Protein AF-A0A2S6BQY9-F1 (afdb_monomer_lite)

pLDDT: mean 78.41, std 16.56, range [36.84, 97.62]

Secondary structure (DSSP, 8-state):
---GGGG-----TTS-HHHH--PBPHHHHHHHHHHHHTS-GGGS-HHHHHHHHHHHHHHHTTHHHHSSSS--PPPHHHHHHHHHHHHHHHSTTTTTT-EEEEE-----EETTEESSS---EEEE---TT--SGGGS-EEEEETTGGG---TT--HHHHHHHHHHHHHHHHHHHHHB--STT--S----HHHH-SSS-SHHHHHHHHHHHHHTT-GGG---SPPP-TTHHHHHHHHHHHH-----HHHHTTS-HHHHHHHHHHHHHHHHHHHTTTT--

Foldseek 3Di:
DDDLVLLPQPPDPPDDPVSLLQADALVVLLVRLLVLLPPDPVPDDPLLLVLLVVLLVLLVVCVVVVVDPDQPDPDQVSLLSNLQSLCVNRPVSSCNLEGEDEDAPQPDDDPNHGDDDDDQKDWDQADSPDPDSVRTIYIYGHNCLSPDPDPVDPSSLVVVLSSNLVSLVSSCVHRHPDDPPRPPPPPDCQQLFPVRLHLSSQQRLQSVQVSCVDPSSPRPDHRRPSCNLVSQVVSCVVPVDQDDLVSLVSHDPVCSVVSVVSSVVSVVVVVVVVVPD

Radius of gyration: 19.3 Å; chains: 1; bounding box: 53×53×42 Å

Structure (mmCIF, N/CA/C/O backbone):
data_AF-A0A2S6BQY9-F1
#
_entry.id   AF-A0A2S6BQY9-F1
#
loop_
_atom_site.group_PDB
_atom_site.id
_atom_site.type_symbol
_atom_site.label_atom_id
_atom_site.label_alt_id
_atom_site.label_comp_id
_atom_site.label_asym_id
_atom_site.label_entity_id
_atom_site.label_seq_id
_atom_site.pdbx_PDB_ins_code
_atom_site.Cartn_x
_atom_site.Cartn_y
_atom_site.Cartn_z
_atom_site.occupancy
_atom_site.B_iso_or_equiv
_atom_site.auth_seq_id
_atom_site.auth_comp_id
_atom_site.auth_asym_id
_atom_site.auth_atom_id
_atom_site.pdbx_PDB_model_num
ATOM 1 N N . MET A 1 1 ? -22.374 -1.794 8.976 1.00 59.69 1 MET A N 1
ATOM 2 C CA . MET A 1 1 ? -20.980 -2.235 8.790 1.00 59.69 1 MET A CA 1
ATOM 3 C C . MET A 1 1 ? -20.697 -2.094 7.310 1.00 59.69 1 MET A C 1
ATOM 5 O O . MET A 1 1 ? -21.543 -2.530 6.536 1.00 59.69 1 MET A O 1
ATOM 9 N N . LEU A 1 2 ? -19.634 -1.377 6.944 1.00 68.75 2 LEU A N 1
ATOM 10 C CA . LEU A 1 2 ? -19.245 -1.189 5.547 1.00 68.75 2 LEU A CA 1
ATOM 11 C C . LEU A 1 2 ? -18.781 -2.535 4.966 1.00 68.75 2 LEU A C 1
ATOM 13 O O . LEU A 1 2 ? -18.207 -3.344 5.689 1.00 68.75 2 LEU A O 1
ATOM 17 N N . ASP A 1 3 ? -19.067 -2.774 3.692 1.00 79.56 3 ASP A N 1
ATOM 18 C CA . ASP A 1 3 ? -18.689 -3.966 2.925 1.00 79.56 3 ASP A CA 1
ATOM 19 C C . ASP A 1 3 ? -18.087 -3.487 1.598 1.00 79.56 3 ASP A C 1
ATOM 21 O O . ASP A 1 3 ? -18.496 -2.452 1.068 1.00 79.56 3 ASP A O 1
ATOM 25 N N . PHE A 1 4 ? -17.137 -4.233 1.044 1.00 78.75 4 PHE A N 1
ATOM 26 C CA . PHE A 1 4 ? -16.564 -3.962 -0.267 1.00 78.75 4 PHE A CA 1
ATOM 27 C C . PHE A 1 4 ? -17.606 -3.912 -1.388 1.00 78.75 4 PHE A C 1
ATOM 29 O O . PHE A 1 4 ? -17.439 -3.118 -2.312 1.00 78.75 4 PHE A O 1
ATOM 36 N N . ASN A 1 5 ? -18.720 -4.650 -1.297 1.00 74.50 5 ASN A N 1
ATOM 37 C CA . ASN A 1 5 ? -19.815 -4.524 -2.272 1.00 74.50 5 ASN A CA 1
ATOM 38 C C . ASN A 1 5 ? -20.439 -3.118 -2.290 1.00 74.50 5 ASN A C 1
ATOM 40 O O . ASN A 1 5 ? -21.010 -2.707 -3.296 1.00 74.50 5 ASN A O 1
ATOM 44 N N . CYS A 1 6 ? -20.319 -2.349 -1.201 1.00 69.31 6 CYS A N 1
ATOM 45 C CA . CYS A 1 6 ? -20.743 -0.949 -1.179 1.00 69.31 6 CYS A CA 1
ATOM 46 C C . CYS A 1 6 ? -19.817 -0.041 -2.004 1.00 69.31 6 CYS A C 1
ATOM 48 O O . CYS A 1 6 ? -20.257 1.026 -2.414 1.00 69.31 6 CYS A O 1
ATOM 50 N N . LEU A 1 7 ? -18.572 -0.464 -2.256 1.00 69.88 7 LEU A N 1
ATOM 51 C CA . LEU A 1 7 ? -17.555 0.286 -3.001 1.00 69.88 7 LEU A CA 1
ATOM 52 C C . LEU A 1 7 ? -17.587 0.002 -4.511 1.00 69.88 7 LEU A C 1
ATOM 54 O O . LEU A 1 7 ? -16.680 0.413 -5.236 1.00 69.88 7 LEU A O 1
ATOM 58 N N . GLU A 1 8 ? -18.583 -0.733 -5.018 1.00 63.16 8 GLU A N 1
ATOM 59 C CA . GLU A 1 8 ? -18.757 -0.873 -6.463 1.00 63.16 8 GLU A CA 1
ATOM 60 C C . GLU A 1 8 ? -18.978 0.505 -7.093 1.00 63.16 8 GLU A C 1
ATOM 62 O O . GLU A 1 8 ? -19.983 1.170 -6.835 1.00 63.16 8 GLU A O 1
ATOM 67 N N . ARG A 1 9 ? -18.049 0.928 -7.963 1.00 55.16 9 ARG A N 1
ATOM 68 C CA . ARG A 1 9 ? -18.296 2.047 -8.874 1.00 55.16 9 ARG A CA 1
ATOM 69 C C . ARG A 1 9 ? -19.535 1.690 -9.687 1.00 55.16 9 ARG A C 1
ATOM 71 O O . ARG A 1 9 ? -19.480 0.814 -10.550 1.00 55.16 9 ARG A O 1
ATOM 78 N N . HIS A 1 10 ? -20.649 2.366 -9.422 1.00 46.31 10 HIS A N 1
ATOM 79 C CA . HIS A 1 10 ? -21.814 2.288 -10.286 1.00 46.31 10 HIS A CA 1
ATOM 80 C C . HIS A 1 10 ? -21.397 2.843 -11.656 1.00 46.31 10 HIS A C 1
ATOM 82 O O . HIS A 1 10 ? -21.353 4.050 -11.867 1.00 46.31 10 HIS A O 1
ATOM 88 N N . THR A 1 11 ? -21.095 1.953 -12.603 1.00 42.31 11 THR A N 1
ATOM 89 C CA . THR A 1 11 ? -20.836 2.266 -14.022 1.00 42.31 11 THR A CA 1
ATOM 90 C C . THR A 1 11 ? -22.071 2.819 -14.738 1.00 42.31 11 THR A C 1
ATOM 92 O O . THR A 1 11 ? -22.056 3.055 -15.946 1.00 42.31 11 THR A O 1
ATOM 95 N N . ASP A 1 12 ? -23.156 3.028 -13.997 1.00 40.31 12 ASP A N 1
ATOM 96 C CA . ASP A 1 12 ? -24.432 3.442 -14.520 1.00 40.31 12 ASP A CA 1
ATOM 97 C C . ASP A 1 12 ? -24.439 4.959 -14.730 1.00 40.31 12 ASP A C 1
ATOM 99 O O . ASP A 1 12 ? -24.568 5.758 -13.799 1.00 40.31 12 ASP A O 1
ATOM 103 N N . ALA A 1 13 ? -24.329 5.371 -15.993 1.00 40.56 13 ALA A N 1
ATOM 104 C CA . ALA A 1 13 ? -24.446 6.765 -16.414 1.00 40.56 13 ALA A CA 1
ATOM 105 C C . ALA A 1 13 ? -25.822 7.393 -16.076 1.00 40.56 13 ALA A C 1
ATOM 107 O O . ALA A 1 13 ? -25.998 8.601 -16.256 1.00 40.56 13 ALA A O 1
ATOM 108 N N . SER A 1 14 ? -26.776 6.608 -15.557 1.00 39.38 14 SER A N 1
ATOM 109 C CA . SER A 1 14 ? -28.053 7.043 -14.971 1.00 39.38 14 SER A CA 1
ATOM 110 C C . SER A 1 14 ? -28.048 7.256 -13.455 1.00 39.38 14 SER A C 1
ATOM 112 O O . SER A 1 14 ? -29.015 7.826 -12.944 1.00 39.38 14 SER A O 1
ATOM 114 N N . ALA A 1 15 ? -27.001 6.854 -12.725 1.00 41.97 15 ALA A N 1
ATOM 115 C CA . ALA A 1 15 ? -26.903 7.131 -11.293 1.00 41.97 15 ALA A CA 1
ATOM 116 C C . ALA A 1 15 ? -26.903 8.650 -11.069 1.00 41.97 15 ALA A C 1
ATOM 118 O O . ALA A 1 15 ? -26.182 9.375 -11.768 1.00 41.97 15 ALA A O 1
ATOM 119 N N . LYS A 1 16 ? -27.732 9.136 -10.133 1.00 43.88 16 LYS A N 1
ATOM 120 C CA . LYS A 1 16 ? -27.770 10.559 -9.760 1.00 43.88 16 LYS A CA 1
ATOM 121 C C . LYS A 1 16 ? -26.370 10.990 -9.313 1.00 43.88 16 LYS A C 1
ATOM 123 O O . LYS A 1 16 ? -25.641 10.180 -8.753 1.00 43.88 16 LYS A O 1
ATOM 128 N N . ILE A 1 17 ? -26.006 12.253 -9.537 1.00 44.78 17 ILE A N 1
ATOM 129 C CA . ILE A 1 17 ? -24.715 12.825 -9.101 1.00 44.78 17 ILE A CA 1
ATOM 130 C C . ILE A 1 17 ? -24.416 12.477 -7.629 1.00 44.78 17 ILE A C 1
ATOM 132 O O . ILE A 1 17 ? -23.297 12.096 -7.308 1.00 44.78 17 ILE A O 1
ATOM 136 N N . ASP A 1 18 ? -25.436 12.476 -6.770 1.00 42.09 18 ASP A N 1
ATOM 137 C CA . ASP A 1 18 ? -25.305 12.141 -5.345 1.00 42.09 18 ASP A CA 1
ATOM 138 C C . ASP A 1 18 ? -24.982 10.655 -5.068 1.00 42.09 18 ASP A C 1
ATOM 140 O O . ASP A 1 18 ? -24.382 10.344 -4.045 1.00 42.09 18 ASP A O 1
ATOM 144 N N . ASP A 1 19 ? -25.325 9.730 -5.974 1.00 42.25 19 ASP A N 1
ATOM 145 C CA . ASP A 1 19 ? -24.950 8.308 -5.880 1.00 42.25 19 ASP A CA 1
ATOM 146 C C . ASP A 1 19 ? -23.535 8.030 -6.416 1.00 42.25 19 ASP A C 1
ATOM 148 O O . ASP A 1 19 ? -22.947 7.005 -6.074 1.00 42.25 19 ASP A O 1
ATOM 152 N N . ARG A 1 20 ? -22.980 8.933 -7.238 1.00 48.41 20 ARG A N 1
ATOM 153 C CA . ARG A 1 20 ? -21.596 8.848 -7.745 1.00 48.41 20 ARG A CA 1
ATOM 154 C C . ARG A 1 20 ? -20.573 9.344 -6.727 1.00 48.41 20 ARG A C 1
ATOM 156 O O . ARG A 1 20 ? -19.461 8.845 -6.716 1.00 48.41 20 ARG A O 1
ATOM 163 N N . ARG A 1 21 ? -21.007 10.246 -5.842 1.00 50.75 21 ARG A N 1
ATOM 164 C CA . ARG A 1 21 ? -20.236 10.898 -4.773 1.00 50.75 21 ARG A CA 1
ATOM 165 C C . ARG A 1 21 ? -20.137 10.087 -3.479 1.00 50.75 21 ARG A C 1
ATOM 167 O O . ARG A 1 21 ? -20.003 10.677 -2.406 1.00 50.75 21 ARG A O 1
ATOM 174 N N . ARG A 1 22 ? -20.291 8.757 -3.503 1.00 54.34 22 ARG A N 1
ATOM 175 C CA . ARG A 1 22 ? -20.201 7.961 -2.263 1.00 54.34 22 ARG A CA 1
ATOM 176 C C . ARG A 1 22 ? -18.747 7.859 -1.815 1.00 54.34 22 ARG A C 1
ATOM 178 O O . ARG A 1 22 ? -18.095 6.839 -1.991 1.00 54.34 22 ARG A O 1
ATOM 185 N N . ALA A 1 23 ? -18.272 8.938 -1.216 1.00 63.25 23 ALA A N 1
ATOM 186 C CA . ALA A 1 23 ? -17.008 9.001 -0.530 1.00 63.25 23 ALA A CA 1
ATOM 187 C C . ALA A 1 23 ? -17.232 8.603 0.933 1.00 63.25 23 ALA A C 1
ATOM 189 O O . ALA A 1 23 ? -18.085 9.160 1.632 1.00 63.25 23 ALA A O 1
ATOM 190 N N . TYR A 1 24 ? -16.485 7.605 1.389 1.00 73.38 24 TYR A N 1
ATOM 191 C CA . TYR A 1 24 ? -16.623 7.023 2.720 1.00 73.38 24 TYR A CA 1
ATOM 192 C C . TYR A 1 24 ? -15.661 7.682 3.706 1.00 73.38 24 TYR A C 1
ATOM 194 O O . TYR A 1 24 ? -14.681 8.328 3.327 1.00 73.38 24 TYR A O 1
ATOM 202 N N . SER A 1 25 ? -15.905 7.508 5.004 1.00 77.31 25 SER A N 1
ATOM 203 C CA . SER A 1 25 ? -14.912 7.904 5.997 1.00 77.31 25 SER A CA 1
ATOM 204 C C . SER A 1 25 ? -13.614 7.119 5.778 1.00 77.31 25 SER A C 1
ATOM 206 O O . SER A 1 25 ? -13.635 5.890 5.737 1.00 77.31 25 SER A O 1
ATOM 208 N N . ALA A 1 26 ? -12.475 7.818 5.717 1.00 80.62 26 ALA A N 1
ATOM 209 C CA . ALA A 1 26 ? -11.160 7.185 5.583 1.00 80.62 26 ALA A CA 1
ATOM 210 C C . ALA A 1 26 ? -10.912 6.122 6.671 1.00 80.62 26 ALA A C 1
ATOM 212 O O . ALA A 1 26 ? -10.359 5.057 6.398 1.00 80.62 26 ALA A O 1
ATOM 213 N N . MET A 1 27 ? -11.387 6.371 7.896 1.00 85.94 27 MET A N 1
ATOM 214 C CA . MET A 1 27 ? -11.300 5.409 8.995 1.00 85.94 27 MET A CA 1
ATOM 215 C C . MET A 1 27 ? -12.217 4.191 8.799 1.00 85.94 27 MET A C 1
ATOM 217 O O . MET A 1 27 ? -11.786 3.077 9.060 1.00 85.94 27 MET A O 1
ATOM 221 N N . GLU A 1 28 ? -13.442 4.354 8.286 1.00 85.56 28 GLU A N 1
ATOM 222 C CA . GLU A 1 28 ? -14.333 3.209 8.007 1.00 85.56 28 GLU A CA 1
ATOM 223 C C . GLU A 1 28 ? -13.774 2.319 6.885 1.00 85.56 28 GLU A C 1
ATOM 225 O O . GLU A 1 28 ? -13.836 1.094 6.970 1.00 85.56 28 GLU A O 1
ATOM 230 N N . LEU A 1 29 ? -13.168 2.923 5.857 1.00 86.94 29 LEU A N 1
ATOM 231 C CA . LEU A 1 29 ? -12.449 2.195 4.804 1.00 86.94 29 LEU A CA 1
ATOM 232 C C . LEU A 1 29 ? -11.209 1.480 5.332 1.00 86.94 29 LEU A C 1
ATOM 234 O O . LEU A 1 29 ? -10.885 0.387 4.866 1.00 86.94 29 LEU A O 1
ATOM 238 N N . THR A 1 30 ? -10.518 2.107 6.283 1.00 91.06 30 THR A N 1
ATOM 239 C CA . THR A 1 30 ? -9.362 1.529 6.971 1.00 91.06 30 THR A CA 1
ATOM 240 C C . THR A 1 30 ? -9.782 0.321 7.798 1.00 91.06 30 THR A C 1
ATOM 242 O O . THR A 1 30 ? -9.151 -0.726 7.703 1.00 91.06 30 THR A O 1
ATOM 245 N N . GLU A 1 31 ? -10.866 0.421 8.567 1.00 91.94 31 GLU A N 1
ATOM 246 C CA . GLU A 1 31 ? -11.416 -0.700 9.337 1.00 91.94 31 GLU A CA 1
ATOM 247 C C . GLU A 1 31 ? -11.823 -1.855 8.413 1.00 91.94 31 GLU A C 1
ATOM 249 O O . GLU A 1 31 ? -11.352 -2.973 8.606 1.00 91.94 31 GLU A O 1
ATOM 254 N N . LEU A 1 32 ? -12.574 -1.577 7.339 1.00 92.69 32 LEU A N 1
ATOM 255 C CA . LEU A 1 32 ? -12.938 -2.586 6.337 1.00 92.69 32 LEU A CA 1
ATOM 256 C C . LEU A 1 32 ? -11.704 -3.284 5.735 1.00 92.69 32 LEU A C 1
ATOM 258 O O . LEU A 1 32 ? -11.644 -4.513 5.677 1.00 92.69 32 LEU A O 1
ATOM 262 N N . CYS A 1 33 ? -10.711 -2.508 5.293 1.00 94.56 33 CYS A N 1
ATOM 263 C CA . CYS A 1 33 ? -9.499 -3.046 4.677 1.00 94.56 33 CYS A CA 1
ATOM 264 C C . CYS A 1 33 ? -8.679 -3.868 5.679 1.00 94.56 33 CYS A C 1
ATOM 266 O O . CYS A 1 33 ? -8.281 -4.992 5.382 1.00 94.56 33 CYS A O 1
ATOM 268 N N . THR A 1 34 ? -8.466 -3.358 6.891 1.00 95.31 34 THR A N 1
ATOM 269 C CA . THR A 1 34 ? -7.674 -4.063 7.907 1.00 95.31 34 THR A CA 1
ATOM 270 C C . THR A 1 34 ? -8.354 -5.344 8.387 1.00 95.31 34 THR A C 1
ATOM 272 O O . THR A 1 34 ? -7.670 -6.356 8.540 1.00 95.31 34 THR A O 1
ATOM 275 N N . ASP A 1 35 ? -9.679 -5.365 8.542 1.00 94.81 35 ASP A N 1
ATOM 276 C CA . ASP A 1 35 ? -10.421 -6.589 8.865 1.00 94.81 35 ASP A CA 1
ATOM 277 C C . ASP A 1 35 ? -10.329 -7.633 7.745 1.00 94.81 35 ASP A C 1
ATOM 279 O O . ASP A 1 35 ? -10.150 -8.823 8.018 1.00 94.81 35 ASP A O 1
ATOM 283 N N . PHE A 1 36 ? -10.363 -7.203 6.482 1.00 95.25 36 PHE A N 1
ATOM 284 C CA . PHE A 1 36 ? -10.151 -8.090 5.340 1.00 95.25 36 PHE A CA 1
ATOM 285 C C . PHE A 1 36 ? -8.729 -8.654 5.287 1.00 95.25 36 PHE A C 1
ATOM 287 O O . PHE A 1 36 ? -8.553 -9.850 5.036 1.00 95.25 36 PHE A O 1
ATOM 294 N N . ILE A 1 37 ? -7.707 -7.835 5.552 1.00 94.81 37 ILE A N 1
ATOM 295 C CA . ILE A 1 37 ? -6.303 -8.274 5.611 1.00 94.81 37 ILE A CA 1
ATOM 296 C C . ILE A 1 37 ? -6.114 -9.313 6.718 1.00 94.81 37 ILE A C 1
ATOM 298 O O . ILE A 1 37 ? -5.562 -10.377 6.460 1.00 94.81 37 ILE A O 1
ATOM 302 N N . LYS A 1 38 ? -6.646 -9.042 7.915 1.00 93.12 38 LYS A N 1
ATOM 303 C CA . LYS A 1 38 ? -6.511 -9.894 9.108 1.00 93.12 38 LYS A CA 1
ATOM 304 C C . LYS A 1 38 ? -7.338 -11.180 9.065 1.00 93.12 38 LYS A C 1
ATOM 306 O O . LYS A 1 38 ? -7.248 -11.988 9.992 1.00 93.12 38 LYS A O 1
ATOM 311 N N . ALA A 1 39 ? -8.182 -11.370 8.050 1.00 93.56 39 ALA A N 1
ATOM 312 C CA . ALA A 1 39 ? -8.932 -12.607 7.891 1.00 93.56 39 ALA A CA 1
ATOM 313 C C . ALA A 1 39 ? -7.951 -13.797 7.824 1.00 93.56 39 ALA A C 1
ATOM 315 O O . ALA A 1 39 ? -7.037 -13.768 7.000 1.00 93.56 39 ALA A O 1
ATOM 316 N N . PRO A 1 40 ? -8.124 -14.856 8.639 1.00 92.56 40 PRO A N 1
ATOM 317 C CA . PRO A 1 40 ? -7.212 -15.997 8.631 1.00 92.56 40 PRO A CA 1
ATOM 318 C C . PRO A 1 40 ? -7.104 -16.650 7.248 1.00 92.56 40 PRO A C 1
ATOM 320 O O . PRO A 1 40 ? -8.115 -16.824 6.563 1.00 92.56 40 PRO A O 1
ATOM 323 N N . TYR A 1 41 ? -5.896 -17.061 6.850 1.00 92.44 41 TYR A N 1
ATOM 324 C CA . TYR A 1 41 ? -5.627 -17.615 5.515 1.00 92.44 41 TYR A CA 1
ATOM 325 C C . TYR A 1 41 ? -6.524 -18.814 5.144 1.00 92.44 41 TYR A C 1
ATOM 327 O O . TYR A 1 41 ? -6.942 -18.970 3.993 1.00 92.44 41 TYR A O 1
ATOM 335 N N . ASP A 1 42 ? -6.906 -19.658 6.108 1.00 91.94 42 ASP A N 1
ATOM 336 C CA . ASP A 1 42 ? -7.817 -20.785 5.870 1.00 91.94 42 ASP A CA 1
ATOM 337 C C . ASP A 1 42 ? -9.224 -20.330 5.442 1.00 91.94 42 ASP A C 1
ATOM 339 O O . ASP A 1 42 ? -9.896 -21.055 4.705 1.00 91.94 42 ASP A O 1
ATOM 343 N N . LYS A 1 43 ? -9.634 -19.116 5.832 1.00 93.50 43 LYS A N 1
ATOM 344 C CA . LYS A 1 43 ? -10.907 -18.482 5.460 1.00 93.50 43 LYS A CA 1
ATOM 345 C C . LYS A 1 43 ? -10.872 -17.742 4.131 1.00 93.50 43 LYS A C 1
ATOM 347 O O . LYS A 1 43 ? -11.932 -17.342 3.660 1.00 93.50 43 LYS A O 1
ATOM 352 N N . TRP A 1 44 ? -9.705 -17.569 3.514 1.00 94.94 44 TRP A N 1
ATOM 353 C CA . TRP A 1 44 ? -9.628 -16.925 2.206 1.00 94.94 44 TRP A CA 1
ATOM 354 C C . TRP A 1 44 ? -10.290 -17.793 1.137 1.00 94.94 44 TRP A C 1
ATOM 356 O O . TRP A 1 44 ? -10.127 -19.022 1.126 1.00 94.94 44 TRP A O 1
ATOM 366 N N . ASP A 1 45 ? -10.996 -17.150 0.210 1.00 95.50 45 ASP A N 1
ATOM 367 C CA . ASP A 1 45 ? -11.514 -17.816 -0.977 1.00 95.50 45 ASP A CA 1
ATOM 368 C C . ASP A 1 45 ? -10.381 -18.255 -1.926 1.00 95.50 45 ASP A C 1
ATOM 370 O O . ASP A 1 45 ? -9.210 -17.882 -1.787 1.00 95.50 45 ASP A O 1
ATOM 374 N N . ALA A 1 46 ? -10.733 -19.102 -2.895 1.00 96.44 46 ALA A N 1
ATOM 375 C CA . ALA A 1 46 ? -9.775 -19.650 -3.851 1.00 96.44 46 ALA A CA 1
ATOM 376 C C . ALA A 1 46 ? -9.148 -18.572 -4.751 1.00 96.44 46 ALA A C 1
ATOM 378 O O . ALA A 1 46 ? -7.983 -18.697 -5.117 1.00 96.44 46 ALA A O 1
ATOM 379 N N . GLY A 1 47 ? -9.892 -17.514 -5.082 1.00 96.69 47 GLY A N 1
ATOM 380 C CA . GLY A 1 47 ? -9.415 -16.420 -5.921 1.00 96.69 47 GLY A CA 1
ATOM 381 C C . GLY A 1 47 ? -8.346 -15.587 -5.222 1.00 96.69 47 GLY A C 1
ATOM 382 O O . GLY A 1 47 ? -7.307 -15.315 -5.818 1.00 96.69 47 GLY A O 1
ATOM 383 N N . ARG A 1 48 ? -8.546 -15.248 -3.945 1.00 95.56 48 ARG A N 1
ATOM 384 C CA . ARG A 1 48 ? -7.561 -14.519 -3.133 1.00 95.56 48 ARG A CA 1
ATOM 385 C C . ARG A 1 48 ? -6.289 -15.338 -2.900 1.00 95.56 48 ARG A C 1
ATOM 387 O O . ARG A 1 48 ? -5.187 -14.809 -3.022 1.00 95.56 48 ARG A O 1
ATOM 394 N N . LYS A 1 49 ? -6.428 -16.644 -2.633 1.00 95.56 49 LYS A N 1
ATOM 395 C CA . LYS A 1 49 ? -5.289 -17.577 -2.519 1.00 95.56 49 LYS A CA 1
ATOM 396 C C . LYS A 1 49 ? -4.508 -17.697 -3.829 1.00 95.56 49 LYS A C 1
ATOM 398 O O . LYS A 1 49 ? -3.280 -17.663 -3.807 1.00 95.56 49 LYS A O 1
ATOM 403 N N . GLN A 1 50 ? -5.206 -17.794 -4.962 1.00 96.38 50 GLN A N 1
ATOM 404 C CA . GLN A 1 50 ? -4.561 -17.823 -6.274 1.00 96.38 50 GLN A CA 1
ATOM 405 C C . GLN A 1 50 ? -3.843 -16.503 -6.565 1.00 96.38 50 GLN A C 1
ATOM 407 O O . GLN A 1 50 ? -2.691 -16.528 -6.974 1.00 96.38 50 GLN A O 1
ATOM 412 N N . ALA A 1 51 ? -4.472 -15.359 -6.279 1.00 96.75 51 ALA A N 1
ATOM 413 C CA . ALA A 1 51 ? -3.851 -14.053 -6.481 1.00 96.75 51 ALA A CA 1
ATOM 414 C C . ALA A 1 51 ? -2.553 -13.896 -5.674 1.00 96.75 51 ALA A C 1
ATOM 416 O O . ALA A 1 51 ? -1.572 -13.365 -6.186 1.00 96.75 51 ALA A O 1
ATOM 417 N N . LEU A 1 52 ? -2.523 -14.405 -4.438 1.00 94.75 52 LEU A N 1
ATOM 418 C CA . LEU A 1 52 ? -1.308 -14.459 -3.628 1.00 94.75 52 LEU A CA 1
ATOM 419 C C . LEU A 1 52 ? -0.216 -15.313 -4.292 1.00 94.75 52 LEU A C 1
ATOM 421 O O . LEU A 1 52 ? 0.932 -14.882 -4.345 1.00 94.75 52 LEU A O 1
ATOM 425 N N . SER A 1 53 ? -0.561 -16.498 -4.804 1.00 93.25 53 SER A N 1
ATOM 426 C CA . SER A 1 53 ? 0.383 -17.357 -5.536 1.00 93.25 53 SER A CA 1
ATOM 427 C C . SER A 1 53 ? 0.929 -16.659 -6.782 1.00 93.25 53 SER A C 1
ATOM 429 O O . SER A 1 53 ? 2.140 -16.585 -6.965 1.00 93.25 53 SER A O 1
ATOM 431 N N . ASP A 1 54 ? 0.049 -16.073 -7.590 1.00 95.19 54 ASP A N 1
ATOM 432 C CA . ASP A 1 54 ? 0.412 -15.367 -8.819 1.00 95.19 54 ASP A CA 1
ATOM 433 C C . ASP A 1 54 ? 1.280 -14.133 -8.530 1.00 95.19 54 ASP A C 1
ATOM 435 O O . ASP A 1 54 ? 2.152 -13.788 -9.327 1.00 95.19 54 ASP A O 1
ATOM 439 N N . LEU A 1 55 ? 1.062 -13.455 -7.394 1.00 93.69 55 LEU A N 1
ATOM 440 C CA . LEU A 1 55 ? 1.882 -12.313 -6.989 1.00 93.69 55 LEU A CA 1
ATOM 441 C C . LEU A 1 55 ? 3.287 -12.753 -6.579 1.00 93.69 55 LEU A C 1
ATOM 443 O O . LEU A 1 55 ? 4.254 -12.073 -6.918 1.00 93.69 55 LEU A O 1
ATOM 447 N N . LYS A 1 56 ? 3.414 -13.899 -5.896 1.00 90.94 56 LYS A N 1
ATOM 448 C CA . LYS A 1 56 ? 4.725 -14.497 -5.608 1.00 90.94 56 LYS A CA 1
ATOM 449 C C . LYS A 1 56 ? 5.454 -14.833 -6.895 1.00 90.94 56 LYS A C 1
ATOM 451 O O . LYS A 1 56 ? 6.605 -14.443 -7.034 1.00 90.94 56 LYS A O 1
ATOM 456 N N . GLU A 1 57 ? 4.776 -15.500 -7.830 1.00 90.00 57 GLU A N 1
ATOM 457 C CA . GLU A 1 57 ? 5.344 -15.846 -9.136 1.00 90.00 57 GLU A CA 1
ATOM 458 C C . GLU A 1 57 ? 5.801 -14.597 -9.891 1.00 90.00 57 GLU A C 1
ATOM 460 O O . GLU A 1 57 ? 6.917 -14.557 -10.408 1.00 90.00 57 GLU A O 1
ATOM 465 N N . TRP A 1 58 ? 4.974 -13.549 -9.901 1.00 89.94 58 TRP A N 1
ATOM 466 C CA . TRP A 1 58 ? 5.319 -12.263 -10.502 1.00 89.94 58 TRP A CA 1
ATOM 467 C C . TRP A 1 58 ? 6.562 -11.637 -9.857 1.00 89.94 58 TRP A C 1
ATOM 469 O O . TRP A 1 58 ? 7.439 -11.172 -10.578 1.00 89.94 58 TRP A O 1
ATOM 479 N N . TYR A 1 59 ? 6.677 -11.671 -8.526 1.00 86.56 59 TYR A N 1
ATOM 480 C CA . TYR A 1 59 ? 7.822 -11.109 -7.804 1.00 86.56 59 TYR A CA 1
ATOM 481 C C . TYR A 1 59 ? 9.104 -11.940 -8.009 1.00 86.56 59 TYR A C 1
ATOM 483 O O . TYR A 1 59 ? 10.189 -11.382 -8.175 1.00 86.56 59 TYR A O 1
ATOM 491 N N . THR A 1 60 ? 9.000 -13.275 -8.033 1.00 83.06 60 THR A N 1
ATOM 492 C CA . THR A 1 60 ? 10.133 -14.182 -8.304 1.00 83.06 60 THR A CA 1
ATOM 493 C C . THR A 1 60 ? 10.599 -14.130 -9.748 1.00 83.06 60 THR A C 1
ATOM 495 O O . THR A 1 60 ? 11.784 -14.290 -9.998 1.00 83.06 60 THR A O 1
ATOM 498 N N . ALA A 1 61 ? 9.696 -13.889 -10.705 1.00 81.31 61 ALA A N 1
ATOM 499 C CA . ALA A 1 61 ? 10.046 -13.855 -12.124 1.00 81.31 61 ALA A CA 1
ATOM 500 C C . ALA A 1 61 ? 11.098 -12.782 -12.439 1.00 81.31 61 ALA A C 1
ATOM 502 O O . ALA A 1 61 ? 11.747 -12.841 -13.478 1.00 81.31 61 ALA A O 1
ATOM 503 N N . TRP A 1 62 ? 11.269 -11.803 -11.548 1.00 74.12 62 TRP A N 1
ATOM 504 C CA . TRP A 1 62 ? 12.278 -10.768 -11.699 1.00 74.12 62 TRP A CA 1
ATOM 505 C C . TRP A 1 62 ? 13.630 -11.152 -11.122 1.00 74.12 62 TRP A C 1
ATOM 507 O O . TRP A 1 62 ? 14.599 -10.538 -11.546 1.00 74.12 62 TRP A O 1
ATOM 517 N N . ASP A 1 63 ? 13.731 -12.132 -10.211 1.00 68.31 63 ASP A N 1
ATOM 518 C CA . ASP A 1 63 ? 15.044 -12.615 -9.745 1.00 68.31 63 ASP A CA 1
ATOM 519 C C . ASP A 1 63 ? 15.899 -13.000 -10.963 1.00 68.31 63 ASP A C 1
ATOM 521 O O . ASP A 1 63 ? 17.000 -12.483 -11.139 1.00 68.31 63 ASP A O 1
ATOM 525 N N . ASP A 1 64 ? 15.306 -13.756 -11.891 1.00 57.66 64 ASP A N 1
ATOM 526 C CA . ASP A 1 64 ? 15.945 -14.178 -13.141 1.00 57.66 64 ASP A CA 1
ATOM 527 C C . ASP A 1 64 ? 16.235 -13.009 -14.112 1.00 57.66 64 ASP A C 1
ATOM 529 O O . ASP A 1 64 ? 17.133 -13.098 -14.946 1.00 57.66 64 ASP A O 1
ATOM 533 N N . MET A 1 65 ? 15.487 -11.900 -14.032 1.00 57.72 65 MET A N 1
ATOM 534 C CA . MET A 1 65 ? 15.636 -10.728 -14.919 1.00 57.72 65 MET A CA 1
ATOM 535 C C . MET A 1 65 ? 16.636 -9.690 -14.383 1.00 57.72 65 MET A C 1
ATOM 537 O O . MET A 1 65 ? 17.117 -8.846 -15.141 1.00 57.72 65 MET A O 1
ATOM 541 N N . CYS A 1 66 ? 16.937 -9.745 -13.083 1.00 57.31 66 CYS A N 1
ATOM 542 C CA . CYS A 1 66 ? 17.802 -8.807 -12.369 1.00 57.31 66 CYS A CA 1
ATOM 543 C C . CYS A 1 66 ? 19.273 -9.255 -12.316 1.00 57.31 66 CYS A C 1
ATOM 545 O O . CYS A 1 66 ? 20.148 -8.416 -12.096 1.00 57.31 66 CYS A O 1
ATOM 547 N N . GLU A 1 67 ? 19.552 -10.550 -12.495 1.00 52.66 67 GLU A N 1
ATOM 548 C CA . GLU A 1 67 ? 20.909 -11.113 -12.405 1.00 52.66 67 GLU A CA 1
ATOM 549 C C . GLU A 1 67 ? 21.782 -10.822 -13.640 1.00 52.66 67 GLU A C 1
ATOM 551 O O . GLU A 1 67 ? 23.004 -10.683 -13.517 1.00 52.66 67 GLU A O 1
ATOM 556 N N . ASP A 1 68 ? 21.178 -10.633 -14.815 1.00 47.34 68 ASP A N 1
ATOM 557 C CA . ASP A 1 68 ? 21.904 -10.290 -16.035 1.00 47.34 68 ASP A CA 1
ATOM 558 C C . ASP A 1 68 ? 21.967 -8.769 -16.217 1.00 47.34 68 ASP A C 1
ATOM 560 O O . ASP A 1 68 ? 20.956 -8.075 -16.310 1.00 47.34 68 ASP A O 1
ATOM 564 N N . TRP A 1 69 ? 23.190 -8.234 -16.270 1.00 48.28 69 TRP A N 1
ATOM 565 C CA . TRP A 1 69 ? 23.500 -6.810 -16.418 1.00 48.28 69 TRP A CA 1
ATOM 566 C C . TRP A 1 69 ? 22.848 -6.215 -17.683 1.00 48.28 69 TRP A C 1
ATOM 568 O O . TRP A 1 69 ? 23.462 -6.161 -18.750 1.00 48.28 69 TRP A O 1
ATOM 578 N N . GLY A 1 70 ? 21.593 -5.768 -17.550 1.00 47.69 70 GLY A N 1
ATOM 579 C CA . GLY A 1 70 ? 20.763 -5.352 -18.679 1.00 47.69 70 GLY A CA 1
ATOM 580 C C . GLY A 1 70 ? 19.276 -5.103 -18.385 1.00 47.69 70 GLY A C 1
ATOM 581 O O . GLY A 1 70 ? 18.454 -5.460 -19.216 1.00 47.69 70 GLY A O 1
ATOM 582 N N . GLN A 1 71 ? 18.936 -4.450 -17.264 1.00 53.31 71 GLN A N 1
ATOM 583 C CA . GLN A 1 71 ? 17.774 -3.540 -17.106 1.00 53.31 71 GLN A CA 1
ATOM 584 C C . GLN A 1 71 ? 16.387 -4.018 -17.603 1.00 53.31 71 GLN A C 1
ATOM 586 O O . GLN A 1 71 ? 15.609 -3.212 -18.123 1.00 53.31 71 GLN A O 1
ATOM 591 N N . LEU A 1 72 ? 16.016 -5.288 -17.432 1.00 59.28 72 LEU A N 1
ATOM 592 C CA . LEU A 1 72 ? 14.632 -5.710 -17.667 1.00 59.28 72 LEU A CA 1
ATOM 593 C C . LEU A 1 72 ? 13.831 -5.595 -16.372 1.00 59.28 72 LEU A C 1
ATOM 595 O O . LEU A 1 72 ? 13.629 -6.555 -15.641 1.00 59.28 72 LEU A O 1
ATOM 599 N N . VAL A 1 73 ? 13.368 -4.381 -16.093 1.00 69.56 73 VAL A N 1
ATOM 600 C CA . VAL A 1 73 ? 12.278 -4.172 -15.137 1.00 69.56 73 VAL A CA 1
ATOM 601 C C . VAL A 1 73 ? 10.937 -4.239 -15.879 1.00 69.56 73 VAL A C 1
ATOM 603 O O . VAL A 1 73 ? 10.896 -4.009 -17.093 1.00 69.56 73 VAL A O 1
ATOM 606 N N . PRO A 1 74 ? 9.830 -4.484 -15.174 1.00 78.81 74 PRO A N 1
ATOM 607 C CA . PRO A 1 74 ? 8.552 -4.823 -15.788 1.00 78.81 74 PRO A CA 1
ATOM 608 C C . PRO A 1 74 ? 7.993 -3.696 -16.629 1.00 78.81 74 PRO A C 1
ATOM 610 O O . PRO A 1 74 ? 8.160 -2.509 -16.329 1.00 78.81 74 PRO A O 1
ATOM 613 N N . GLU A 1 75 ? 7.256 -4.077 -17.660 1.00 86.62 75 GLU A N 1
ATOM 614 C CA . GLU A 1 75 ? 6.504 -3.139 -18.473 1.00 86.62 75 GLU A CA 1
ATOM 615 C C . GLU A 1 75 ? 5.300 -2.597 -17.687 1.00 86.62 75 GLU A C 1
ATOM 617 O O . GLU A 1 75 ? 4.881 -3.142 -16.662 1.00 86.62 75 GLU A O 1
ATOM 622 N N . GLY A 1 76 ? 4.687 -1.519 -18.182 1.00 88.69 76 GLY A N 1
ATOM 623 C CA . GLY A 1 76 ? 3.496 -0.962 -17.534 1.00 88.69 76 GLY A CA 1
ATOM 624 C C . GLY A 1 76 ? 2.351 -1.978 -17.414 1.00 88.69 76 GLY A C 1
ATOM 625 O O . GLY A 1 76 ? 1.615 -1.962 -16.432 1.00 88.69 76 GLY A O 1
ATOM 626 N N . THR A 1 77 ? 2.235 -2.908 -18.365 1.00 91.00 77 THR A N 1
ATOM 627 C CA . THR A 1 77 ? 1.265 -4.014 -18.327 1.00 91.00 77 THR A CA 1
ATOM 628 C C . THR A 1 77 ? 1.526 -5.004 -17.199 1.00 91.00 77 THR A C 1
ATOM 630 O O . THR A 1 77 ? 0.576 -5.456 -16.560 1.00 91.00 77 THR A O 1
ATOM 633 N N . ASP A 1 78 ? 2.791 -5.305 -16.911 1.00 91.12 78 ASP A N 1
ATOM 634 C CA . ASP A 1 78 ? 3.163 -6.200 -15.815 1.00 91.12 78 ASP A CA 1
ATOM 635 C C . ASP A 1 78 ? 2.888 -5.546 -14.462 1.00 91.12 78 ASP A C 1
ATOM 637 O O . ASP A 1 78 ? 2.408 -6.203 -13.541 1.00 91.12 78 ASP A O 1
ATOM 641 N N . MET A 1 79 ? 3.127 -4.237 -14.359 1.00 93.62 79 MET A N 1
ATOM 642 C CA . MET A 1 79 ? 2.796 -3.458 -13.167 1.00 93.62 79 MET A CA 1
ATOM 643 C C . MET A 1 79 ? 1.279 -3.378 -12.953 1.00 93.62 79 MET A C 1
ATOM 645 O O . MET A 1 79 ? 0.814 -3.543 -11.830 1.00 93.62 79 MET A O 1
ATOM 649 N N . MET A 1 80 ? 0.481 -3.219 -14.015 1.00 95.12 80 MET A N 1
ATOM 650 C CA . MET A 1 80 ? -0.986 -3.296 -13.914 1.00 95.12 80 MET A CA 1
ATOM 651 C C . MET A 1 80 ? -1.468 -4.682 -13.460 1.00 95.12 80 MET A C 1
ATOM 653 O O . MET A 1 80 ? -2.375 -4.769 -12.632 1.00 95.12 80 MET A O 1
ATOM 657 N N . LYS A 1 81 ? -0.844 -5.770 -13.938 1.00 95.50 81 LYS A N 1
ATOM 658 C CA . LYS A 1 81 ? -1.133 -7.127 -13.441 1.00 95.50 81 LYS A CA 1
ATOM 659 C C . LYS A 1 81 ? -0.868 -7.218 -11.937 1.00 95.50 81 LYS A C 1
ATOM 661 O O . LYS A 1 81 ? -1.699 -7.740 -11.201 1.00 95.50 81 LYS A O 1
ATOM 666 N N . ALA A 1 82 ? 0.253 -6.673 -11.479 1.00 95.69 82 ALA A N 1
ATOM 667 C CA . ALA A 1 82 ? 0.612 -6.651 -10.066 1.00 95.69 82 ALA A CA 1
ATOM 668 C C . ALA A 1 82 ? -0.378 -5.858 -9.216 1.00 95.69 82 ALA A C 1
ATOM 670 O O . ALA A 1 82 ? -0.795 -6.348 -8.173 1.00 95.69 82 ALA A O 1
ATOM 671 N N . ILE A 1 83 ? -0.805 -4.681 -9.684 1.00 97.31 83 ILE A N 1
ATOM 672 C CA . ILE A 1 83 ? -1.838 -3.878 -9.018 1.00 97.31 83 ILE A CA 1
ATOM 673 C C . ILE A 1 83 ? -3.123 -4.691 -8.863 1.00 97.31 83 ILE A C 1
ATOM 675 O O . ILE A 1 83 ? -3.681 -4.713 -7.773 1.00 97.31 83 ILE A O 1
ATOM 679 N N . SER A 1 84 ? -3.571 -5.410 -9.898 1.00 97.00 84 SER A N 1
ATOM 680 C CA . SER A 1 84 ? -4.767 -6.261 -9.796 1.00 97.00 84 SER A CA 1
ATOM 681 C C . SER A 1 84 ? -4.593 -7.393 -8.773 1.00 97.00 84 SER A C 1
ATOM 683 O O . SER A 1 84 ? -5.489 -7.670 -7.974 1.00 97.00 84 SER A O 1
ATOM 685 N N . LEU A 1 85 ? -3.416 -8.022 -8.722 1.00 97.62 85 LEU A N 1
ATOM 686 C CA . LEU A 1 85 ? -3.117 -9.062 -7.733 1.00 97.62 85 LEU A CA 1
ATOM 687 C C . LEU A 1 85 ? -3.085 -8.503 -6.302 1.00 97.62 85 LEU A C 1
ATOM 689 O O . LEU A 1 85 ? -3.782 -9.024 -5.431 1.00 97.62 85 LEU A O 1
ATOM 693 N N . ILE A 1 86 ? -2.360 -7.403 -6.074 1.00 97.38 86 ILE A N 1
ATOM 694 C CA . ILE A 1 86 ? -2.352 -6.639 -4.814 1.00 97.38 86 ILE A CA 1
ATOM 695 C C . ILE A 1 86 ? -3.787 -6.263 -4.434 1.00 97.38 86 ILE A C 1
ATOM 697 O O . ILE A 1 86 ? -4.207 -6.450 -3.291 1.00 97.38 86 ILE A O 1
ATOM 701 N N . SER A 1 87 ? -4.573 -5.806 -5.408 1.00 97.00 87 SER A N 1
ATOM 702 C CA . SER A 1 87 ? -5.964 -5.443 -5.209 1.00 97.00 87 SER A CA 1
ATOM 703 C C . SER A 1 87 ? -6.789 -6.598 -4.679 1.00 97.00 87 SER A C 1
ATOM 705 O O . SER A 1 87 ? -7.554 -6.401 -3.743 1.00 97.00 87 SER A O 1
ATOM 707 N N . LYS A 1 88 ? -6.667 -7.793 -5.256 1.00 96.94 88 LYS A N 1
ATOM 708 C CA . LYS A 1 88 ? -7.405 -8.972 -4.789 1.00 96.94 88 LYS A CA 1
ATOM 709 C C . LYS A 1 88 ? -6.965 -9.409 -3.396 1.00 96.94 88 LYS A C 1
ATOM 711 O O . LYS A 1 88 ? -7.796 -9.837 -2.603 1.00 96.94 88 LYS A O 1
ATOM 716 N N . ILE A 1 89 ? -5.674 -9.296 -3.088 1.00 96.56 89 ILE A N 1
ATOM 717 C CA . ILE A 1 89 ? -5.112 -9.761 -1.813 1.00 96.56 89 ILE A CA 1
ATOM 718 C C . ILE A 1 89 ? -5.468 -8.826 -0.654 1.00 96.56 89 ILE A C 1
ATOM 720 O O . ILE A 1 89 ? -5.759 -9.322 0.435 1.00 96.56 89 ILE A O 1
ATOM 724 N N . PHE A 1 90 ? -5.461 -7.506 -0.863 1.00 96.12 90 PHE A N 1
ATOM 725 C CA . PHE A 1 90 ? -5.566 -6.523 0.227 1.00 96.12 90 PHE A CA 1
ATOM 726 C C . PHE A 1 90 ? -6.810 -5.622 0.157 1.00 96.12 90 PHE A C 1
ATOM 728 O O . PHE A 1 90 ? -7.205 -5.055 1.174 1.00 96.12 90 PHE A O 1
ATOM 735 N N . PHE A 1 91 ? -7.449 -5.511 -1.009 1.00 95.50 91 PHE A N 1
ATOM 736 C CA . PHE A 1 91 ? -8.508 -4.529 -1.274 1.00 95.50 91 PHE A CA 1
ATOM 737 C C . PHE A 1 91 ? -9.711 -5.119 -2.027 1.00 95.50 91 PHE A C 1
ATOM 739 O O . PHE A 1 91 ? -10.374 -4.380 -2.745 1.00 95.50 91 PHE A O 1
ATOM 746 N N . ASP A 1 92 ? -9.957 -6.433 -1.957 1.00 94.06 92 ASP A N 1
ATOM 747 C CA . ASP A 1 92 ? -11.094 -7.113 -2.613 1.00 94.06 92 ASP A CA 1
ATOM 748 C C . ASP A 1 92 ? -11.314 -6.726 -4.099 1.00 94.06 92 ASP A C 1
ATOM 750 O O . ASP A 1 92 ? -12.429 -6.498 -4.561 1.00 94.06 92 ASP A O 1
ATOM 754 N N . GLY A 1 93 ? -10.231 -6.552 -4.865 1.00 92.62 93 GLY A N 1
ATOM 755 C CA . GLY A 1 93 ? -10.305 -6.196 -6.294 1.00 92.62 93 GLY A CA 1
ATOM 756 C C . GLY A 1 93 ? -10.677 -4.733 -6.603 1.00 92.62 93 GLY A C 1
ATOM 757 O O . GLY A 1 93 ? -10.796 -4.355 -7.767 1.00 92.62 93 GLY A O 1
ATOM 758 N N . ARG A 1 94 ? -10.810 -3.858 -5.596 1.00 90.19 94 ARG A N 1
ATOM 759 C CA . ARG A 1 94 ? -11.244 -2.458 -5.784 1.00 90.19 94 ARG A CA 1
ATOM 760 C C . ARG A 1 94 ? -10.252 -1.534 -6.500 1.00 90.19 94 ARG A C 1
ATOM 762 O O . ARG A 1 94 ? -10.600 -0.388 -6.768 1.00 90.19 94 ARG A O 1
ATOM 769 N N . LEU A 1 95 ? -9.066 -2.005 -6.863 1.00 91.75 95 LEU A N 1
ATOM 770 C CA . LEU A 1 95 ? -8.046 -1.277 -7.621 1.00 91.75 95 LEU A CA 1
ATOM 771 C C . LEU A 1 95 ? -7.852 -1.823 -9.046 1.00 91.75 95 LEU A C 1
ATOM 773 O O . LEU A 1 95 ? -6.978 -1.335 -9.753 1.00 91.75 95 LEU A O 1
ATOM 777 N N . ASP A 1 96 ? -8.679 -2.763 -9.524 1.00 90.31 96 ASP A N 1
ATOM 778 C CA . ASP A 1 96 ? -8.561 -3.341 -10.883 1.00 90.31 96 ASP A CA 1
ATOM 779 C C . ASP A 1 96 ? -8.682 -2.304 -12.021 1.00 90.31 96 ASP A C 1
ATOM 781 O O . ASP A 1 96 ? -8.304 -2.554 -13.166 1.00 90.31 96 ASP A O 1
ATOM 785 N N . HIS A 1 97 ? -9.217 -1.124 -11.716 1.00 84.94 97 HIS A N 1
ATOM 786 C CA . HIS A 1 97 ? -9.375 -0.017 -12.654 1.00 84.94 97 HIS A CA 1
ATOM 787 C C . HIS A 1 97 ? -8.208 0.988 -12.623 1.00 84.94 97 HIS A C 1
ATOM 789 O O . HIS A 1 97 ? -8.161 1.877 -13.478 1.00 84.94 97 HIS A O 1
ATOM 795 N N . VAL A 1 98 ? -7.289 0.865 -11.658 1.00 89.50 98 VAL A N 1
ATOM 796 C CA . VAL A 1 98 ? -6.133 1.753 -11.494 1.00 89.50 98 VAL A CA 1
ATOM 797 C C . VAL A 1 98 ? -5.130 1.499 -12.615 1.00 89.50 98 VAL A C 1
ATOM 799 O O . VAL A 1 98 ? -4.749 0.366 -12.905 1.00 89.50 98 VAL A O 1
ATOM 802 N N . GLN A 1 99 ? -4.684 2.574 -13.254 1.00 92.56 99 GLN A N 1
ATOM 803 C CA . GLN A 1 99 ? -3.668 2.532 -14.299 1.00 92.56 99 GLN A CA 1
ATOM 804 C C . GLN A 1 99 ? -2.263 2.670 -13.717 1.00 92.56 99 GLN A C 1
ATOM 806 O O . GLN A 1 99 ? -2.059 3.301 -12.680 1.00 92.56 99 GLN A O 1
ATOM 811 N N . PHE A 1 100 ? -1.275 2.160 -14.450 1.00 94.06 100 PHE A N 1
ATOM 812 C CA . PHE A 1 100 ? 0.136 2.351 -14.136 1.00 94.06 100 PHE A CA 1
ATOM 813 C C . PHE A 1 100 ? 0.879 3.029 -15.286 1.00 94.06 100 PHE A C 1
ATOM 815 O O . PHE A 1 100 ? 0.617 2.749 -16.459 1.00 94.06 100 PHE A O 1
ATOM 822 N N . LYS A 1 101 ? 1.851 3.887 -14.958 1.00 92.44 101 LYS A N 1
ATOM 823 C CA . LYS A 1 101 ? 2.772 4.474 -15.935 1.00 92.44 101 LYS A CA 1
ATOM 824 C C . LYS A 1 101 ? 4.177 4.663 -15.354 1.00 92.44 101 LYS A C 1
ATOM 826 O O . LYS A 1 101 ? 4.345 5.255 -14.295 1.00 92.44 101 LYS A O 1
ATOM 831 N N . TRP A 1 102 ? 5.195 4.251 -16.106 1.00 89.94 102 TRP A N 1
ATOM 832 C CA . TRP A 1 102 ? 6.571 4.695 -15.872 1.00 89.94 102 TRP A CA 1
ATOM 833 C C . TRP A 1 102 ? 6.741 6.136 -16.361 1.00 89.94 102 TRP A C 1
ATOM 835 O O . TRP A 1 102 ? 6.445 6.439 -17.519 1.00 89.94 102 TRP A O 1
ATOM 845 N N . GLU A 1 103 ? 7.221 7.031 -15.504 1.00 88.00 103 GLU A N 1
ATOM 846 C CA . GLU A 1 103 ? 7.365 8.454 -15.829 1.00 88.00 103 GLU A CA 1
ATOM 847 C C . GLU A 1 103 ? 8.574 9.047 -15.108 1.00 88.00 103 GLU A C 1
ATOM 849 O O . GLU A 1 103 ? 8.881 8.640 -14.002 1.00 88.00 103 GLU A O 1
ATOM 854 N N . THR A 1 104 ? 9.298 9.992 -15.704 1.00 84.06 104 THR A N 1
ATOM 855 C CA . THR A 1 104 ? 10.371 10.696 -14.981 1.00 84.06 104 THR A CA 1
ATOM 856 C C . THR A 1 104 ? 9.740 11.798 -14.135 1.00 84.06 104 THR A C 1
ATOM 858 O O . THR A 1 104 ? 9.221 12.760 -14.696 1.00 84.06 104 THR A O 1
ATOM 861 N N . LEU A 1 105 ? 9.791 11.687 -12.804 1.00 80.12 105 LEU A N 1
ATOM 862 C CA . LEU A 1 105 ? 9.024 12.542 -11.884 1.00 80.12 105 LEU A CA 1
ATOM 863 C C . LEU A 1 105 ? 9.780 13.802 -11.414 1.00 80.12 105 LEU A C 1
ATOM 865 O O . LEU A 1 105 ? 9.351 14.479 -10.482 1.00 80.12 105 LEU A O 1
ATOM 869 N N . VAL A 1 106 ? 10.904 14.156 -12.048 1.00 70.62 106 VAL A N 1
ATOM 870 C CA . VAL A 1 106 ? 11.660 15.372 -11.695 1.00 70.62 106 VAL A CA 1
ATOM 871 C C . VAL A 1 106 ? 10.847 16.614 -12.037 1.00 70.62 106 VAL A C 1
ATOM 873 O O . VAL A 1 106 ? 10.599 16.875 -13.211 1.00 70.62 106 VAL A O 1
ATOM 876 N N . GLN A 1 107 ? 10.506 17.417 -11.029 1.00 62.97 107 GLN A N 1
ATOM 877 C CA . GLN A 1 107 ? 9.770 18.659 -11.263 1.00 62.97 107 GLN A CA 1
ATOM 878 C C . GLN A 1 107 ? 10.674 19.802 -11.753 1.00 62.97 107 GLN A C 1
ATOM 880 O O . GLN A 1 107 ? 10.302 20.481 -12.700 1.00 62.97 107 GLN A O 1
ATOM 885 N N . GLU A 1 108 ? 11.892 19.973 -11.223 1.00 61.53 108 GLU A N 1
ATOM 886 C CA . GLU A 1 108 ? 12.885 20.935 -11.737 1.00 61.53 108 GLU A CA 1
ATOM 887 C C . GLU A 1 108 ? 14.317 20.478 -11.398 1.00 61.53 108 GLU A C 1
ATOM 889 O O . GLU A 1 108 ? 14.565 19.931 -10.323 1.00 61.53 108 GLU A O 1
ATOM 894 N N . LEU A 1 109 ? 15.285 20.729 -12.288 1.00 62.91 109 LEU A N 1
ATOM 895 C CA . LEU A 1 109 ? 16.716 20.621 -11.975 1.00 62.91 109 LEU A CA 1
ATOM 896 C C . LEU A 1 109 ? 17.283 22.023 -11.712 1.00 62.91 109 LEU A C 1
ATOM 898 O O . LEU A 1 109 ? 17.200 22.892 -12.577 1.00 62.91 109 LEU A O 1
ATOM 902 N N . VAL A 1 110 ? 17.927 22.236 -10.565 1.00 60.91 110 VAL A N 1
ATOM 903 C CA . VAL A 1 110 ? 18.715 23.445 -10.276 1.00 60.91 110 VAL A CA 1
ATOM 904 C C . VAL A 1 110 ? 20.186 23.048 -10.230 1.00 60.91 110 VAL A C 1
ATOM 906 O O . VAL A 1 110 ? 20.598 22.237 -9.404 1.00 60.91 110 VAL A O 1
ATOM 909 N N . ASN A 1 111 ? 20.990 23.596 -11.146 1.00 73.50 111 ASN A N 1
ATOM 910 C CA . ASN A 1 111 ? 22.417 23.271 -11.297 1.00 73.50 111 ASN A CA 1
ATOM 911 C C . ASN A 1 111 ? 22.696 21.764 -11.476 1.00 73.50 111 ASN A C 1
ATOM 913 O O . ASN A 1 111 ? 23.655 21.227 -10.922 1.00 73.50 111 ASN A O 1
ATOM 917 N N . GLY A 1 112 ? 21.837 21.067 -12.226 1.00 64.06 112 GLY A N 1
ATOM 918 C CA . GLY A 1 112 ? 21.979 19.632 -12.493 1.00 64.06 112 GLY A CA 1
ATOM 919 C C . GLY A 1 112 ? 21.584 18.717 -11.329 1.00 64.06 112 GLY A C 1
ATOM 920 O O . GLY A 1 112 ? 21.759 17.507 -11.439 1.00 64.06 112 GLY A O 1
ATOM 921 N N . LYS A 1 113 ? 21.034 19.261 -10.235 1.00 56.28 113 LYS A N 1
ATOM 922 C CA . LYS A 1 113 ? 20.470 18.489 -9.119 1.00 56.28 113 LYS A CA 1
ATOM 923 C C . LYS A 1 113 ? 18.948 18.653 -9.065 1.00 56.28 113 LYS A C 1
ATOM 925 O O . LYS A 1 113 ? 18.475 19.752 -9.355 1.00 56.28 113 LYS A O 1
ATOM 930 N N . PRO A 1 114 ? 18.182 17.613 -8.689 1.00 59.88 114 PRO A N 1
ATOM 931 C CA . PRO A 1 114 ? 16.755 17.751 -8.407 1.00 59.88 114 PRO A CA 1
ATOM 932 C C . PRO A 1 114 ? 16.511 18.867 -7.389 1.00 59.88 114 PRO A C 1
ATOM 934 O O . PRO A 1 114 ? 17.200 18.948 -6.371 1.00 59.88 114 PRO A O 1
ATOM 937 N N . LYS A 1 115 ? 15.566 19.756 -7.688 1.00 56.56 115 LYS A N 1
ATOM 938 C CA . LYS A 1 115 ? 15.069 20.767 -6.758 1.00 56.56 115 LYS A CA 1
ATOM 939 C C . LYS A 1 115 ? 13.967 20.127 -5.915 1.00 56.56 115 LYS A C 1
ATOM 941 O O . LYS A 1 115 ? 12.920 19.784 -6.454 1.00 56.56 115 LYS A O 1
ATOM 946 N N . GLY A 1 116 ? 14.208 19.996 -4.613 1.00 62.00 116 GLY A N 1
ATOM 947 C CA . GLY A 1 116 ? 13.293 19.334 -3.679 1.00 62.00 116 GLY A CA 1
ATOM 948 C C . GLY A 1 116 ? 13.637 17.864 -3.435 1.00 62.00 116 GLY A C 1
ATOM 949 O O . GLY A 1 116 ? 14.680 17.375 -3.878 1.00 62.00 116 GLY A O 1
ATOM 950 N N . ASP A 1 117 ? 12.767 17.186 -2.691 1.00 61.97 117 ASP A N 1
ATOM 951 C CA . ASP A 1 117 ? 12.926 15.774 -2.345 1.00 61.97 117 ASP A CA 1
ATOM 952 C C . ASP A 1 117 ? 12.766 14.871 -3.582 1.00 61.97 117 ASP A C 1
ATOM 954 O O . ASP A 1 117 ? 12.088 15.213 -4.555 1.00 61.97 117 ASP A O 1
ATOM 958 N N . ILE A 1 118 ? 13.425 13.708 -3.567 1.00 66.12 118 ILE A N 1
ATOM 959 C CA . ILE A 1 118 ? 13.302 12.722 -4.646 1.00 66.12 118 ILE A CA 1
ATOM 960 C C . ILE A 1 118 ? 11.918 12.078 -4.555 1.00 66.12 118 ILE A C 1
ATOM 962 O O . ILE A 1 118 ? 11.611 11.398 -3.581 1.00 66.12 118 ILE A O 1
ATOM 966 N N . ILE A 1 119 ? 11.108 12.269 -5.594 1.00 74.12 119 ILE A N 1
ATOM 967 C CA . ILE A 1 119 ? 9.807 11.619 -5.742 1.00 74.12 119 ILE A CA 1
ATOM 968 C C . ILE A 1 119 ? 10.025 10.288 -6.462 1.00 74.12 119 ILE A C 1
ATOM 970 O O . ILE A 1 119 ? 10.411 10.271 -7.632 1.00 74.12 119 ILE A O 1
ATOM 974 N N . TYR A 1 120 ? 9.796 9.179 -5.761 1.00 81.38 120 TYR A N 1
ATOM 975 C CA . TYR A 1 120 ? 9.895 7.833 -6.337 1.00 81.38 120 TYR A CA 1
ATOM 976 C C . TYR A 1 120 ? 8.602 7.390 -7.013 1.00 81.38 120 TYR A C 1
ATOM 978 O O . TYR A 1 120 ? 8.646 6.616 -7.969 1.00 81.38 120 TYR A O 1
ATOM 986 N N . ALA A 1 121 ? 7.463 7.900 -6.550 1.00 85.00 121 ALA A N 1
ATOM 987 C CA . ALA A 1 121 ? 6.169 7.640 -7.142 1.00 85.00 121 ALA A CA 1
ATOM 988 C C . ALA A 1 121 ? 5.141 8.712 -6.775 1.00 85.00 121 ALA A C 1
ATOM 990 O O . ALA A 1 121 ? 5.374 9.551 -5.907 1.00 85.00 121 ALA A O 1
ATOM 991 N N . THR A 1 122 ? 4.021 8.705 -7.487 1.00 86.38 122 THR A N 1
ATOM 992 C CA . THR A 1 122 ? 2.852 9.518 -7.173 1.00 86.38 122 THR A CA 1
ATOM 993 C C . THR A 1 122 ? 1.584 8.835 -7.662 1.00 86.38 122 THR A C 1
ATOM 995 O O . THR A 1 122 ? 1.531 8.302 -8.777 1.00 86.38 122 THR A O 1
ATOM 998 N N . THR A 1 123 ? 0.537 8.914 -6.853 1.00 85.31 123 THR A N 1
ATOM 999 C CA . THR A 1 123 ? -0.819 8.532 -7.231 1.00 85.31 123 THR A CA 1
ATOM 1000 C C . THR A 1 123 ? -1.632 9.776 -7.567 1.00 85.31 123 THR A C 1
ATOM 1002 O O . THR A 1 123 ? -1.712 10.709 -6.773 1.00 85.31 123 THR A O 1
ATOM 1005 N N . SER A 1 124 ? -2.267 9.795 -8.741 1.00 82.44 124 SER A N 1
ATOM 1006 C CA . SER A 1 124 ? -3.283 10.800 -9.067 1.00 82.44 124 SER A CA 1
ATOM 1007 C C . SER A 1 124 ? -4.669 10.185 -9.016 1.00 82.44 124 SER A C 1
ATOM 1009 O O . SER A 1 124 ? -4.925 9.209 -9.730 1.00 82.44 124 SER A O 1
ATOM 1011 N N . ILE A 1 125 ? -5.557 10.815 -8.256 1.00 76.69 125 ILE A N 1
ATOM 1012 C CA . ILE A 1 125 ? -6.984 10.522 -8.264 1.00 76.69 125 ILE A CA 1
ATOM 1013 C C . ILE A 1 125 ? -7.673 11.621 -9.071 1.00 76.69 125 ILE A C 1
ATOM 1015 O O . ILE A 1 125 ? -7.592 12.788 -8.692 1.00 76.69 125 ILE A O 1
ATOM 1019 N N . PRO A 1 126 ? -8.254 11.281 -10.221 1.00 68.25 126 PRO A N 1
ATOM 1020 C CA . PRO A 1 126 ? -8.968 12.239 -11.039 1.00 68.25 126 PRO A CA 1
ATOM 1021 C C . PRO A 1 126 ? -10.330 12.601 -10.442 1.00 68.25 126 PRO A C 1
ATOM 1023 O O . PRO A 1 126 ? -10.922 11.800 -9.718 1.00 68.25 126 PRO A O 1
ATOM 1026 N N . ASP A 1 127 ? -10.840 13.778 -10.806 1.00 60.31 127 ASP A N 1
ATOM 1027 C CA . ASP A 1 127 ? -12.178 14.220 -10.411 1.00 60.31 127 ASP A CA 1
ATOM 1028 C C . ASP A 1 127 ? -13.251 13.255 -10.946 1.00 60.31 127 ASP A C 1
ATOM 1030 O O . ASP A 1 127 ? -13.244 12.876 -12.121 1.00 60.31 127 ASP A O 1
ATOM 1034 N N . GLU A 1 128 ? -14.187 12.870 -10.074 1.00 54.56 128 GLU A N 1
ATOM 1035 C CA . GLU A 1 128 ? -15.185 11.807 -10.300 1.00 54.56 128 GLU A CA 1
ATOM 1036 C C . GLU A 1 128 ? -16.197 12.100 -11.427 1.00 54.56 128 GLU A C 1
ATOM 1038 O O . GLU A 1 128 ? -16.951 11.212 -11.835 1.00 54.56 128 GLU A O 1
ATOM 1043 N N . ASP A 1 129 ? -16.221 13.331 -11.942 1.00 56.09 129 ASP A N 1
ATOM 1044 C CA . ASP A 1 129 ? -17.171 13.775 -12.965 1.00 56.09 129 ASP A CA 1
ATOM 1045 C C . ASP A 1 129 ? -16.804 13.308 -14.389 1.00 56.09 129 ASP A C 1
ATOM 1047 O O . ASP A 1 129 ? -17.666 13.315 -15.275 1.00 56.09 129 ASP A O 1
ATOM 1051 N N . ASP A 1 130 ? -15.567 12.851 -14.621 1.00 60.16 130 ASP A N 1
ATOM 1052 C CA . ASP A 1 130 ? -15.125 12.291 -15.904 1.00 60.16 130 ASP A CA 1
ATOM 1053 C C . ASP A 1 130 ? -14.736 10.804 -15.769 1.00 60.16 130 ASP A C 1
ATOM 1055 O O . ASP A 1 130 ? -13.752 10.436 -15.131 1.00 60.16 130 ASP A O 1
ATOM 1059 N N . ASN A 1 131 ? -15.531 9.936 -16.403 1.00 57.88 131 ASN A N 1
ATOM 1060 C CA . ASN A 1 131 ? -15.356 8.479 -16.417 1.00 57.88 131 ASN A CA 1
ATOM 1061 C C . ASN A 1 131 ? -14.616 7.967 -17.665 1.00 57.88 131 ASN A C 1
ATOM 1063 O O . ASN A 1 131 ? -14.708 6.782 -17.996 1.00 57.88 131 ASN A O 1
ATOM 1067 N N . SER A 1 132 ? -13.927 8.840 -18.401 1.00 66.56 132 SER A N 1
ATOM 1068 C CA . SER A 1 132 ? -13.102 8.429 -19.531 1.00 66.56 132 SER A CA 1
ATOM 1069 C C . SER A 1 132 ? -11.951 7.518 -19.089 1.00 66.56 132 SER A C 1
ATOM 1071 O O . SER A 1 132 ? -11.450 7.585 -17.965 1.00 66.56 132 SER A O 1
ATOM 1073 N N . ASP A 1 133 ? -11.484 6.664 -20.002 1.00 64.69 133 ASP A N 1
ATOM 1074 C CA . ASP A 1 133 ? -10.324 5.803 -19.747 1.00 64.69 133 ASP A CA 1
ATOM 1075 C C . ASP A 1 133 ? -9.042 6.602 -19.470 1.00 64.69 133 ASP A C 1
ATOM 1077 O O . ASP A 1 133 ? -8.122 6.099 -18.824 1.00 64.69 133 ASP A O 1
ATOM 1081 N N . GLU A 1 134 ? -8.980 7.852 -19.926 1.00 67.31 134 GLU A N 1
ATOM 1082 C CA . GLU A 1 134 ? -7.867 8.769 -19.678 1.00 67.31 134 GLU A CA 1
ATOM 1083 C C . GLU A 1 134 ? -7.872 9.306 -18.236 1.00 67.31 134 GLU A C 1
ATOM 1085 O O . GLU A 1 134 ? -6.801 9.585 -17.680 1.00 67.31 134 GLU A O 1
ATOM 1090 N N . ASN A 1 135 ? -9.055 9.344 -17.614 1.00 70.44 135 ASN A N 1
ATOM 1091 C CA . ASN A 1 135 ? -9.341 9.900 -16.296 1.00 70.44 135 ASN A CA 1
ATOM 1092 C C . ASN A 1 135 ? -9.595 8.806 -15.240 1.00 70.44 135 ASN A C 1
ATOM 1094 O O . ASN A 1 135 ? -10.428 8.939 -14.347 1.00 70.44 135 ASN A O 1
ATOM 1098 N N . ARG A 1 136 ? -8.871 7.683 -15.328 1.00 78.00 136 ARG A N 1
ATOM 1099 C CA . ARG A 1 136 ? -8.823 6.662 -14.265 1.00 78.00 136 ARG A CA 1
ATOM 1100 C C . ARG A 1 136 ? -7.731 6.997 -13.234 1.00 78.00 136 ARG A C 1
ATOM 1102 O O . ARG A 1 136 ? -6.713 7.581 -13.625 1.00 78.00 136 ARG A O 1
ATOM 1109 N N . PRO A 1 137 ? -7.888 6.606 -11.948 1.00 84.25 137 PRO A N 1
ATOM 1110 C CA . PRO A 1 137 ? -6.811 6.685 -10.965 1.00 84.25 137 PRO A CA 1
ATOM 1111 C C . PRO A 1 137 ? -5.524 6.077 -11.510 1.00 84.25 137 PRO A C 1
ATOM 1113 O O . PRO A 1 137 ? -5.554 5.060 -12.208 1.00 84.25 137 PRO A O 1
ATOM 1116 N N . LYS A 1 138 ? -4.392 6.726 -11.238 1.00 89.81 138 LYS A N 1
ATOM 1117 C CA . LYS A 1 138 ? -3.130 6.407 -11.909 1.00 89.81 138 LYS A CA 1
ATOM 1118 C C . LYS A 1 138 ? -1.958 6.471 -10.950 1.00 89.81 138 LYS A C 1
ATOM 1120 O O . LYS A 1 138 ? -1.669 7.534 -10.404 1.00 89.81 138 LYS A O 1
ATOM 1125 N N . ILE A 1 139 ? -1.256 5.351 -10.834 1.00 93.62 139 ILE A N 1
ATOM 1126 C CA . ILE A 1 139 ? 0.032 5.244 -10.156 1.00 93.62 139 ILE A CA 1
ATOM 1127 C C . ILE A 1 139 ? 1.132 5.530 -11.181 1.00 93.62 139 ILE A C 1
ATOM 1129 O O . ILE A 1 139 ? 1.175 4.929 -12.258 1.00 93.62 139 ILE A O 1
ATOM 1133 N N . ARG A 1 140 ? 2.029 6.458 -10.853 1.00 93.06 140 ARG A N 1
ATOM 1134 C CA . ARG A 1 140 ? 3.235 6.748 -11.631 1.00 93.06 140 ARG A CA 1
ATOM 1135 C C . ARG A 1 140 ? 4.454 6.457 -10.779 1.00 93.06 140 ARG A C 1
ATOM 1137 O O . ARG A 1 140 ? 4.548 7.004 -9.690 1.00 93.06 140 ARG A O 1
ATOM 1144 N N . GLN A 1 141 ? 5.389 5.660 -11.277 1.00 91.12 141 GLN A N 1
ATOM 1145 C CA . GLN A 1 141 ? 6.680 5.437 -10.616 1.00 91.12 141 GLN A CA 1
ATOM 1146 C C . GLN A 1 141 ? 7.820 6.018 -11.449 1.00 91.12 141 GLN A C 1
ATOM 1148 O O . GLN A 1 141 ? 7.756 6.024 -12.685 1.00 91.12 141 GLN A O 1
ATOM 1153 N N . ASP A 1 142 ? 8.860 6.505 -10.767 1.00 86.38 142 ASP A N 1
ATOM 1154 C CA . ASP A 1 142 ? 9.976 7.182 -11.412 1.00 86.38 142 ASP A CA 1
ATOM 1155 C C . ASP A 1 142 ? 10.774 6.218 -12.293 1.00 86.38 142 ASP A C 1
ATOM 1157 O O . ASP A 1 142 ? 11.398 5.276 -11.812 1.00 86.38 142 ASP A O 1
ATOM 1161 N N . ALA A 1 143 ? 10.809 6.474 -13.599 1.00 82.31 143 ALA A N 1
ATOM 1162 C CA . ALA A 1 143 ? 11.477 5.604 -14.564 1.00 82.31 143 ALA A CA 1
ATOM 1163 C C . ALA A 1 143 ? 13.003 5.473 -14.357 1.00 82.31 143 ALA A C 1
ATOM 1165 O O . ALA A 1 143 ? 13.634 4.630 -14.994 1.00 82.31 143 ALA A O 1
ATOM 1166 N N . ARG A 1 144 ? 13.629 6.277 -13.491 1.00 76.75 144 ARG A N 1
ATOM 1167 C CA . ARG A 1 144 ? 15.059 6.172 -13.159 1.00 76.75 144 ARG A CA 1
ATOM 1168 C C . ARG A 1 144 ? 15.345 5.083 -12.133 1.00 76.75 144 ARG A C 1
ATOM 1170 O O . ARG A 1 144 ? 16.459 4.565 -12.137 1.00 76.75 144 ARG A O 1
ATOM 1177 N N . ILE A 1 145 ? 14.360 4.681 -11.319 1.00 75.00 145 ILE A N 1
ATOM 1178 C CA . ILE A 1 145 ? 14.527 3.547 -10.388 1.00 75.00 145 ILE A CA 1
ATOM 1179 C C . ILE A 1 145 ? 14.768 2.234 -11.142 1.00 75.00 145 ILE A C 1
ATOM 1181 O O . ILE A 1 145 ? 15.360 1.310 -10.598 1.00 75.00 145 ILE A O 1
ATOM 1185 N N . ARG A 1 146 ? 14.400 2.199 -12.431 1.00 72.06 146 ARG A N 1
ATOM 1186 C CA . ARG A 1 146 ? 14.665 1.096 -13.363 1.00 72.06 146 ARG A CA 1
ATOM 1187 C C . ARG A 1 146 ? 16.163 0.808 -13.547 1.00 72.06 146 ARG A C 1
ATOM 1189 O O . ARG A 1 146 ? 16.525 -0.295 -13.930 1.00 72.06 146 ARG A O 1
ATOM 1196 N N . ASN A 1 147 ? 17.026 1.796 -13.286 1.00 62.38 147 ASN A N 1
ATOM 1197 C CA . ASN A 1 147 ? 18.446 1.766 -13.645 1.00 62.38 147 ASN A CA 1
ATOM 1198 C C . ASN A 1 147 ? 19.379 1.890 -12.429 1.00 62.38 147 ASN A C 1
ATOM 1200 O O . ASN A 1 147 ? 20.509 2.359 -12.576 1.00 62.38 147 ASN A O 1
ATOM 1204 N N . HIS A 1 148 ? 18.930 1.515 -11.228 1.00 64.19 148 HIS A N 1
ATOM 1205 C CA . HIS A 1 148 ? 19.780 1.586 -10.039 1.00 64.19 148 HIS A CA 1
ATOM 1206 C C . HIS A 1 148 ? 20.856 0.486 -10.082 1.00 64.19 148 HIS A C 1
ATOM 1208 O O . HIS A 1 148 ? 20.538 -0.696 -10.072 1.00 64.19 148 HIS A O 1
ATOM 1214 N N . THR A 1 149 ? 22.135 0.869 -10.149 1.00 58.44 149 THR A N 1
ATOM 1215 C CA . THR A 1 149 ? 23.266 -0.062 -10.356 1.00 58.44 149 THR A CA 1
ATOM 1216 C C . THR A 1 149 ? 24.007 -0.440 -9.071 1.00 58.44 149 THR A C 1
ATOM 1218 O O . THR A 1 149 ? 25.121 -0.955 -9.138 1.00 58.44 149 THR A O 1
ATOM 1221 N N . ASP A 1 150 ? 23.459 -0.112 -7.901 1.00 66.62 150 ASP A N 1
ATOM 1222 C CA . ASP A 1 150 ? 24.084 -0.470 -6.625 1.00 66.62 150 ASP A CA 1
ATOM 1223 C C . ASP A 1 150 ? 23.886 -1.973 -6.347 1.00 66.62 150 ASP A C 1
ATOM 1225 O O . ASP A 1 150 ? 22.744 -2.405 -6.192 1.00 66.62 150 ASP A O 1
ATOM 1229 N N . PRO A 1 151 ? 24.964 -2.778 -6.269 1.00 63.47 151 PRO A N 1
ATOM 1230 C CA . PRO A 1 151 ? 24.874 -4.220 -6.039 1.00 63.47 151 PRO A CA 1
ATOM 1231 C C . PRO A 1 151 ? 24.355 -4.600 -4.644 1.00 63.47 151 PRO A C 1
ATOM 1233 O O . PRO A 1 151 ? 24.054 -5.767 -4.413 1.00 63.47 151 PRO A O 1
ATOM 1236 N N . LEU A 1 152 ? 24.267 -3.653 -3.704 1.00 67.69 152 LEU A N 1
ATOM 1237 C CA . LEU A 1 152 ? 23.679 -3.867 -2.377 1.00 67.69 152 LEU A CA 1
ATOM 1238 C C . LEU A 1 152 ? 22.200 -3.456 -2.310 1.00 67.69 152 LEU A C 1
ATOM 1240 O O . LEU A 1 152 ? 21.577 -3.580 -1.255 1.00 67.69 152 LEU A O 1
ATOM 1244 N N . TYR A 1 153 ? 21.640 -2.963 -3.415 1.00 71.62 153 TYR A N 1
ATOM 1245 C CA . TYR A 1 153 ? 20.273 -2.471 -3.496 1.00 71.62 153 TYR A CA 1
ATOM 1246 C C . TYR A 1 153 ? 19.377 -3.459 -4.250 1.00 71.62 153 TYR A C 1
ATOM 1248 O O . TYR A 1 153 ? 19.501 -3.633 -5.464 1.00 71.62 153 TYR A O 1
ATOM 1256 N N . ASP A 1 154 ? 18.428 -4.075 -3.539 1.00 77.50 154 ASP A N 1
ATOM 1257 C CA . ASP A 1 154 ? 17.361 -4.862 -4.164 1.00 77.50 154 ASP A CA 1
ATOM 1258 C C . ASP A 1 154 ? 16.328 -3.908 -4.793 1.00 77.50 154 ASP A C 1
ATOM 1260 O O . ASP A 1 154 ? 15.361 -3.467 -4.167 1.00 77.50 154 ASP A O 1
ATOM 1264 N N . HIS A 1 155 ? 16.576 -3.542 -6.050 1.00 77.06 155 HIS A N 1
ATOM 1265 C CA . HIS A 1 155 ? 15.730 -2.620 -6.804 1.00 77.06 155 HIS A CA 1
ATOM 1266 C C . HIS A 1 155 ? 14.326 -3.174 -7.063 1.00 77.06 155 HIS A C 1
ATOM 1268 O O . HIS A 1 155 ? 13.369 -2.402 -7.099 1.00 77.06 155 HIS A O 1
ATOM 1274 N N . ARG A 1 156 ? 14.173 -4.498 -7.184 1.00 81.19 156 ARG A N 1
ATOM 1275 C CA . ARG A 1 156 ? 12.857 -5.139 -7.248 1.00 81.19 156 ARG A CA 1
ATOM 1276 C C . ARG A 1 156 ? 12.090 -4.887 -5.959 1.00 81.19 156 ARG A C 1
ATOM 1278 O O . ARG A 1 156 ? 10.941 -4.451 -6.027 1.00 81.19 156 ARG A O 1
ATOM 1285 N N . ALA A 1 157 ? 12.712 -5.158 -4.810 1.00 82.69 157 ALA A N 1
ATOM 1286 C CA . ALA A 1 157 ? 12.073 -4.951 -3.516 1.00 82.69 157 ALA A CA 1
ATOM 1287 C C . ALA A 1 157 ? 11.627 -3.495 -3.368 1.00 82.69 157 ALA A C 1
ATOM 1289 O O . ALA A 1 157 ? 10.505 -3.246 -2.944 1.00 82.69 157 ALA A O 1
ATOM 1290 N N . ALA A 1 158 ? 12.447 -2.539 -3.809 1.00 82.38 158 ALA A N 1
ATOM 1291 C CA . ALA A 1 158 ? 12.084 -1.127 -3.793 1.00 82.38 158 ALA A CA 1
ATOM 1292 C C . ALA A 1 158 ? 10.926 -0.768 -4.744 1.00 82.38 158 ALA A C 1
ATOM 1294 O O . ALA A 1 158 ? 10.027 -0.027 -4.347 1.00 82.38 158 ALA A O 1
ATOM 1295 N N . ILE A 1 159 ? 10.908 -1.291 -5.977 1.00 87.06 159 ILE A N 1
ATOM 1296 C CA . ILE A 1 159 ? 9.804 -1.082 -6.934 1.00 87.06 159 ILE A CA 1
ATOM 1297 C C . ILE A 1 159 ? 8.493 -1.628 -6.363 1.00 87.06 159 ILE A C 1
ATOM 1299 O O . ILE A 1 159 ? 7.460 -0.957 -6.419 1.00 87.06 159 ILE A O 1
ATOM 1303 N N . PHE A 1 160 ? 8.540 -2.837 -5.805 1.00 89.62 160 PHE A N 1
ATOM 1304 C CA . PHE A 1 160 ? 7.379 -3.503 -5.234 1.00 89.62 160 PHE A CA 1
ATOM 1305 C C . PHE A 1 160 ? 6.889 -2.824 -3.950 1.00 89.62 160 PHE A C 1
ATOM 1307 O O . PHE A 1 160 ? 5.692 -2.581 -3.824 1.00 89.62 160 PHE A O 1
ATOM 1314 N N . ASP A 1 161 ? 7.798 -2.442 -3.048 1.00 90.31 161 ASP A N 1
ATOM 1315 C CA . ASP A 1 161 ? 7.496 -1.649 -1.848 1.00 90.31 161 ASP A CA 1
ATOM 1316 C C . ASP A 1 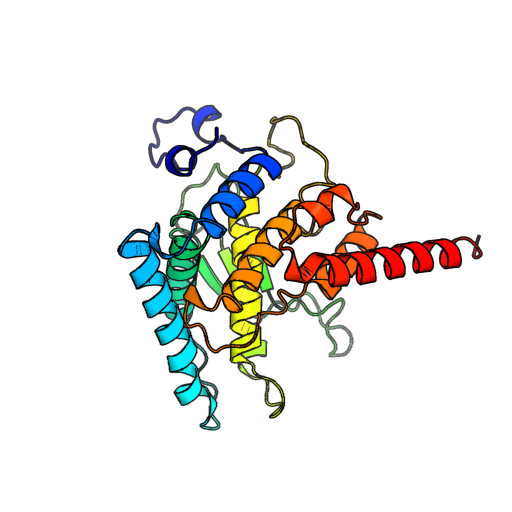161 ? 6.799 -0.336 -2.219 1.00 90.31 161 ASP A C 1
ATOM 1318 O O . ASP A 1 161 ? 5.720 -0.019 -1.717 1.00 90.31 161 ASP A O 1
ATOM 1322 N N . THR A 1 162 ? 7.359 0.373 -3.201 1.00 91.06 162 THR A N 1
ATOM 1323 C CA . THR A 1 162 ? 6.775 1.607 -3.735 1.00 91.06 162 THR A CA 1
ATOM 1324 C C . THR A 1 162 ? 5.405 1.338 -4.368 1.00 91.06 162 THR A C 1
ATOM 1326 O O . THR A 1 162 ? 4.502 2.161 -4.270 1.00 91.06 162 THR A O 1
ATOM 1329 N N . LEU A 1 163 ? 5.199 0.188 -5.017 1.00 93.75 163 LEU A N 1
ATOM 1330 C CA . LEU A 1 163 ? 3.913 -0.138 -5.637 1.00 93.75 163 LEU A CA 1
ATOM 1331 C C . LEU A 1 163 ? 2.836 -0.420 -4.585 1.00 93.75 163 LEU A C 1
ATOM 1333 O O . LEU A 1 163 ? 1.718 0.075 -4.718 1.00 93.75 163 LEU A O 1
ATOM 1337 N N . LEU A 1 164 ? 3.169 -1.181 -3.538 1.00 95.38 164 LEU A N 1
ATOM 1338 C CA . LEU A 1 164 ? 2.277 -1.427 -2.403 1.00 95.38 164 LEU A CA 1
ATOM 1339 C C . LEU A 1 164 ? 1.886 -0.110 -1.722 1.00 95.38 164 LEU A C 1
ATOM 1341 O O . LEU A 1 164 ? 0.708 0.105 -1.439 1.00 95.38 164 LEU A O 1
ATOM 1345 N N . HIS A 1 165 ? 2.865 0.770 -1.500 1.00 94.12 165 HIS A N 1
ATOM 1346 C CA . HIS A 1 165 ? 2.673 2.101 -0.927 1.00 94.12 165 HIS A CA 1
ATOM 1347 C C . HIS A 1 165 ? 1.650 2.917 -1.732 1.00 94.12 165 HIS A C 1
ATOM 1349 O O . HIS A 1 165 ? 0.648 3.383 -1.190 1.00 94.12 165 HIS A O 1
ATOM 1355 N N . GLU A 1 166 ? 1.849 3.026 -3.046 1.00 93.88 166 GLU A N 1
ATOM 1356 C CA . GLU A 1 166 ? 0.941 3.773 -3.917 1.00 93.88 166 GLU A CA 1
ATOM 1357 C C . GLU A 1 166 ? -0.434 3.107 -4.072 1.00 93.88 166 GLU A C 1
ATOM 1359 O O . GLU A 1 166 ? -1.429 3.798 -4.264 1.00 93.88 166 GLU A O 1
ATOM 1364 N N . CYS A 1 167 ? -0.548 1.782 -3.932 1.00 96.06 167 CYS A N 1
ATOM 1365 C CA . CYS A 1 167 ? -1.856 1.119 -3.911 1.00 96.06 167 CYS A CA 1
ATOM 1366 C C . CYS A 1 167 ? -2.700 1.536 -2.695 1.00 96.06 167 CYS A C 1
ATOM 1368 O O . CYS A 1 167 ? -3.919 1.655 -2.819 1.00 96.06 167 CYS A O 1
ATOM 1370 N N . VAL A 1 168 ? -2.076 1.802 -1.540 1.00 94.38 168 VAL A N 1
ATOM 1371 C CA . VAL A 1 168 ? -2.785 2.346 -0.368 1.00 94.38 168 VAL A CA 1
ATOM 1372 C C . VAL A 1 168 ? -3.286 3.760 -0.654 1.00 94.38 168 VAL A C 1
ATOM 1374 O O . VAL A 1 168 ? -4.457 4.044 -0.396 1.00 94.38 168 VAL A O 1
ATOM 1377 N N . HIS A 1 169 ? -2.449 4.617 -1.253 1.00 90.44 169 HIS A N 1
ATOM 1378 C CA . HIS A 1 169 ? -2.871 5.951 -1.706 1.00 90.44 169 HIS A CA 1
ATOM 1379 C C . HIS A 1 169 ? -3.993 5.875 -2.737 1.00 90.44 169 HIS A C 1
ATOM 1381 O O . HIS A 1 169 ? -4.950 6.638 -2.653 1.00 90.44 169 HIS A O 1
ATOM 1387 N N . ALA A 1 170 ? -3.926 4.931 -3.677 1.00 88.62 170 ALA A N 1
ATOM 1388 C CA . ALA A 1 170 ? -4.972 4.722 -4.668 1.00 88.62 170 ALA A CA 1
ATOM 1389 C C . ALA A 1 170 ? -6.290 4.292 -4.017 1.00 88.62 170 ALA A C 1
ATOM 1391 O O . ALA A 1 170 ? -7.334 4.840 -4.357 1.00 88.62 170 ALA A O 1
ATOM 1392 N N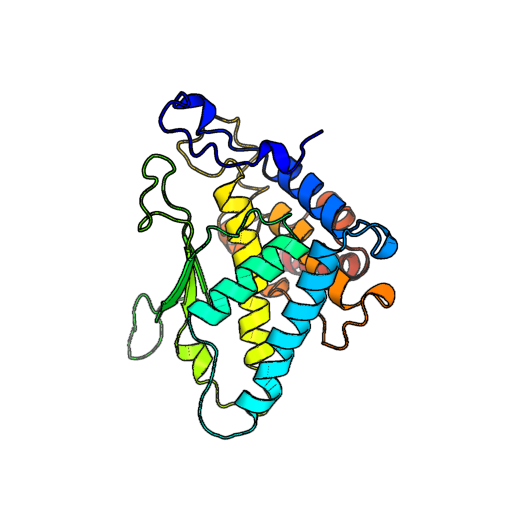 . TYR A 1 171 ? -6.259 3.363 -3.060 1.00 90.31 171 TYR A N 1
ATOM 1393 C CA . TYR A 1 171 ? -7.452 2.920 -2.340 1.00 90.31 171 TYR A CA 1
ATOM 1394 C C . TYR A 1 171 ? -8.083 4.049 -1.522 1.00 90.31 171 TYR A C 1
ATOM 1396 O O . TYR A 1 171 ? -9.259 4.362 -1.710 1.00 90.31 171 TYR A O 1
ATOM 1404 N N . LEU A 1 172 ? -7.303 4.689 -0.649 1.00 86.38 172 LEU A N 1
ATOM 1405 C CA . LEU A 1 172 ? -7.804 5.782 0.181 1.00 86.38 172 LEU A CA 1
ATOM 1406 C C . LEU A 1 172 ? -8.245 6.960 -0.683 1.00 86.38 172 LEU A C 1
ATOM 1408 O O . LEU A 1 172 ? -9.344 7.460 -0.504 1.00 86.38 172 LEU A O 1
ATOM 1412 N N . GLY A 1 173 ? -7.446 7.362 -1.663 1.00 79.31 173 GLY A N 1
ATOM 1413 C CA . GLY A 1 173 ? -7.771 8.488 -2.524 1.00 79.31 173 GLY A CA 1
ATOM 1414 C C . GLY A 1 173 ? -8.997 8.252 -3.412 1.00 79.31 173 GLY A C 1
ATOM 1415 O O . GLY A 1 173 ? -9.739 9.193 -3.659 1.00 79.31 173 GLY A O 1
ATOM 1416 N N . THR A 1 174 ? -9.242 7.016 -3.864 1.00 79.56 174 THR A N 1
ATOM 1417 C CA . THR A 1 174 ? -10.404 6.693 -4.717 1.00 79.56 174 THR A CA 1
ATOM 1418 C C . THR A 1 174 ? -11.711 6.628 -3.934 1.00 79.56 174 THR A C 1
ATOM 1420 O O . THR A 1 174 ? -12.754 6.971 -4.479 1.00 79.56 174 THR A O 1
ATOM 1423 N N . TYR A 1 175 ? -11.683 6.134 -2.694 1.00 79.38 175 TYR A N 1
ATOM 1424 C CA . TYR A 1 175 ? -12.912 5.805 -1.964 1.00 79.38 175 TYR A CA 1
ATOM 1425 C C . TYR A 1 175 ? -13.153 6.674 -0.730 1.00 79.38 175 TYR A C 1
ATOM 1427 O O . TYR A 1 175 ? -14.293 6.758 -0.264 1.00 79.38 175 TYR A O 1
ATOM 1435 N N . ALA A 1 176 ? -12.115 7.286 -0.157 1.00 75.50 176 ALA A N 1
ATOM 1436 C CA . ALA A 1 176 ? -12.262 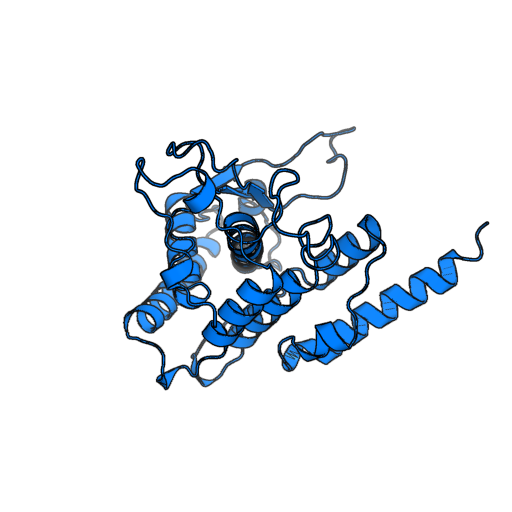8.136 1.015 1.00 75.50 176 ALA A CA 1
ATOM 1437 C C . ALA A 1 176 ? -12.681 9.548 0.611 1.00 75.50 176 ALA A C 1
ATOM 1439 O O . ALA A 1 176 ? -12.227 10.089 -0.395 1.00 75.50 176 ALA A O 1
ATOM 1440 N N . CYS A 1 177 ? -13.497 10.190 1.444 1.00 64.94 177 CYS A N 1
ATOM 1441 C CA . CYS A 1 177 ? -13.764 11.615 1.283 1.00 64.94 177 CYS A CA 1
ATOM 1442 C C . CYS A 1 177 ? -12.488 12.413 1.561 1.00 64.94 177 CYS A C 1
ATOM 1444 O O . CYS A 1 177 ? -12.044 12.516 2.707 1.00 64.94 177 CYS A O 1
ATOM 1446 N N . GLY A 1 178 ? -11.890 12.935 0.490 1.00 49.75 178 GLY A N 1
ATOM 1447 C CA . GLY A 1 178 ? -10.622 13.662 0.527 1.00 49.75 178 GLY A CA 1
ATOM 1448 C C . GLY A 1 178 ? -10.522 14.844 -0.440 1.00 49.75 178 GLY A C 1
ATOM 1449 O O . GLY A 1 178 ? -9.493 15.514 -0.438 1.00 49.75 178 GLY A O 1
ATOM 1450 N N . SER A 1 179 ? -11.551 15.139 -1.245 1.00 44.03 179 SER A N 1
ATOM 1451 C CA . SER A 1 179 ? -11.563 16.351 -2.072 1.00 44.03 179 SER A CA 1
ATOM 1452 C C . SER A 1 179 ? -12.144 17.536 -1.295 1.00 44.03 179 SER A C 1
ATOM 1454 O O . SER A 1 179 ? -13.076 17.386 -0.506 1.00 44.03 179 SER A O 1
ATOM 1456 N N . GLU A 1 180 ? -11.652 18.749 -1.564 1.00 39.78 180 GLU A N 1
ATOM 1457 C CA . GLU A 1 180 ? -12.260 19.997 -1.062 1.00 39.78 180 GLU A CA 1
ATOM 1458 C C . GLU A 1 180 ? -13.711 20.192 -1.551 1.00 39.78 180 GLU A C 1
ATOM 1460 O O . GLU A 1 180 ? -14.433 21.056 -1.058 1.00 39.78 180 GLU A O 1
ATOM 1465 N N . THR A 1 181 ? -14.139 19.391 -2.531 1.00 40.31 181 THR A N 1
ATOM 1466 C CA . THR A 1 181 ? -15.473 19.400 -3.142 1.00 40.31 181 THR A CA 1
ATOM 1467 C C . THR A 1 181 ? -16.428 18.364 -2.539 1.00 40.31 181 THR A C 1
ATOM 1469 O O . THR A 1 181 ? -17.614 18.356 -2.873 1.00 40.31 181 THR A O 1
ATOM 1472 N N . CYS A 1 182 ? -15.933 17.499 -1.653 1.00 45.41 182 CYS A N 1
ATOM 1473 C CA . CYS A 1 182 ? -16.697 16.462 -0.980 1.00 45.41 182 CYS A CA 1
ATOM 1474 C C . CYS A 1 182 ? -17.370 17.051 0.275 1.00 45.41 182 CYS A C 1
ATOM 1476 O O . CYS A 1 182 ? -16.706 17.381 1.253 1.00 45.41 182 CYS A O 1
ATOM 1478 N N . GLU A 1 183 ? -18.700 17.203 0.249 1.00 42.84 183 GLU A N 1
ATOM 1479 C CA . GLU A 1 183 ? -19.499 17.711 1.384 1.00 42.84 183 GLU A CA 1
ATOM 1480 C C . GLU A 1 183 ? -19.694 16.683 2.515 1.00 42.84 183 GLU A C 1
ATOM 1482 O O . GLU A 1 183 ? -20.427 16.947 3.473 1.00 42.84 183 GLU A O 1
ATOM 1487 N N . CYS A 1 184 ? -19.064 15.504 2.450 1.00 47.19 184 CYS A N 1
ATOM 1488 C CA . CYS A 1 184 ? -19.059 14.611 3.603 1.00 47.19 184 CYS A CA 1
ATOM 1489 C C . CYS A 1 184 ? -18.228 15.292 4.688 1.00 47.19 184 CYS A C 1
ATOM 1491 O O . CYS A 1 184 ? -17.067 15.615 4.449 1.00 47.19 184 CYS A O 1
ATOM 1493 N N . GLU A 1 185 ? -18.828 15.525 5.858 1.00 38.97 185 GLU A N 1
ATOM 1494 C CA . GLU A 1 185 ? -18.173 16.105 7.033 1.00 38.97 185 GLU A CA 1
ATOM 1495 C C . GLU A 1 185 ? -16.733 15.602 7.141 1.00 38.97 185 GLU A C 1
ATOM 1497 O O . GLU A 1 185 ? -16.483 14.431 7.442 1.00 38.97 185 GLU A O 1
ATOM 1502 N N . SER A 1 186 ? -15.787 16.485 6.824 1.00 40.81 186 SER A N 1
ATOM 1503 C CA . SER A 1 186 ? -14.373 16.169 6.813 1.00 40.81 186 SER A CA 1
ATOM 1504 C C . SER A 1 186 ? -13.983 15.713 8.214 1.00 40.81 186 SER A C 1
ATOM 1506 O O . SER A 1 186 ? -13.789 16.504 9.141 1.00 40.81 186 SER A O 1
ATOM 1508 N N . LYS A 1 187 ? -13.852 14.394 8.389 1.00 48.16 187 LYS A N 1
ATOM 1509 C CA . LYS A 1 187 ? -13.089 13.823 9.494 1.00 48.16 187 LYS A CA 1
ATOM 1510 C C . LYS A 1 187 ? -11.631 14.171 9.217 1.00 48.16 187 LYS A C 1
ATOM 1512 O O . LYS A 1 187 ? -10.912 13.419 8.589 1.00 48.16 187 LYS A O 1
ATOM 1517 N N . THR A 1 188 ? -11.295 15.398 9.612 1.00 55.62 188 THR A N 1
ATOM 1518 C CA . THR A 1 188 ? -10.005 16.067 9.807 1.00 55.62 188 THR A CA 1
ATOM 1519 C C . THR A 1 188 ? -8.852 15.692 8.867 1.00 55.62 188 THR A C 1
ATOM 1521 O O . THR A 1 188 ? -8.490 14.531 8.736 1.00 55.62 188 THR A O 1
ATOM 1524 N N . THR A 1 189 ? -8.123 16.701 8.375 1.00 62.88 189 THR A N 1
ATOM 1525 C CA . THR A 1 189 ? -6.793 16.567 7.730 1.00 62.88 189 THR A CA 1
ATOM 1526 C C . THR A 1 189 ? -5.817 15.648 8.472 1.00 62.88 189 THR A C 1
ATOM 1528 O O . THR A 1 189 ? -4.853 15.178 7.883 1.00 62.88 189 THR A O 1
ATOM 1531 N N . ARG A 1 190 ? -6.063 15.364 9.756 1.00 75.12 190 ARG A N 1
ATOM 1532 C CA . ARG A 1 190 ? -5.360 14.345 10.526 1.00 75.12 190 ARG A CA 1
ATOM 1533 C C . ARG A 1 190 ? -5.450 12.957 9.891 1.00 75.12 190 ARG A C 1
ATOM 1535 O O . ARG A 1 190 ? -4.398 12.361 9.732 1.00 75.12 190 ARG A O 1
ATOM 1542 N N . ASP A 1 191 ? -6.641 12.447 9.565 1.00 78.06 191 ASP A N 1
ATOM 1543 C CA . ASP A 1 191 ? -6.863 11.025 9.236 1.00 78.06 191 ASP A CA 1
ATOM 1544 C C . ASP A 1 191 ? -6.149 10.605 7.949 1.00 78.06 191 ASP A C 1
ATOM 1546 O O . ASP A 1 191 ? -5.540 9.532 7.897 1.00 78.06 191 ASP A O 1
ATOM 1550 N N . VAL A 1 192 ? -6.207 11.469 6.935 1.00 76.19 192 VAL A N 1
ATOM 1551 C CA . VAL A 1 192 ? -5.582 11.271 5.618 1.00 76.19 192 VAL A CA 1
ATOM 1552 C C . VAL A 1 192 ? -4.174 11.871 5.568 1.00 76.19 192 VAL A C 1
ATOM 1554 O O . VAL A 1 192 ? -3.331 11.385 4.826 1.00 76.19 192 VAL A O 1
ATOM 1557 N N . GLY A 1 193 ? -3.874 12.868 6.403 1.00 73.00 193 GLY A N 1
ATOM 1558 C CA . GLY A 1 193 ? -2.626 13.627 6.338 1.00 73.00 193 GLY A CA 1
ATOM 1559 C C . GLY A 1 193 ? -2.615 14.619 5.173 1.00 73.00 193 GLY A C 1
ATOM 1560 O O . GLY A 1 193 ? -3.357 14.478 4.202 1.00 73.00 193 GLY A O 1
ATOM 1561 N N . LYS A 1 194 ? -1.759 15.640 5.242 1.00 74.12 194 LYS A N 1
ATOM 1562 C CA . LYS A 1 194 ? -1.576 16.596 4.132 1.00 74.12 194 LYS A CA 1
ATOM 1563 C C . LYS A 1 194 ? -0.793 15.980 2.976 1.00 74.12 194 LYS A C 1
ATOM 1565 O O . LYS A 1 194 ? -0.970 16.391 1.836 1.00 74.12 194 LYS A O 1
ATOM 1570 N N . THR A 1 195 ? 0.059 14.999 3.267 1.00 74.00 195 THR A N 1
ATOM 1571 C CA . THR A 1 195 ? 0.848 14.272 2.262 1.00 74.00 195 THR A CA 1
ATOM 1572 C C . THR A 1 195 ? 0.223 12.934 1.860 1.00 74.00 195 THR A C 1
ATOM 1574 O O . THR A 1 195 ? 0.849 12.177 1.126 1.00 74.00 195 THR A O 1
ATOM 1577 N N . GLY A 1 196 ? -0.981 12.617 2.355 1.00 77.88 196 GLY A N 1
ATOM 1578 C CA . GLY A 1 196 ? -1.605 11.296 2.207 1.00 77.88 196 GLY A CA 1
ATOM 1579 C C . GLY A 1 196 ? -1.144 10.263 3.246 1.00 77.88 196 GLY A C 1
ATOM 1580 O O . GLY A 1 196 ? -1.610 9.128 3.234 1.00 77.88 196 GLY A O 1
ATOM 1581 N N . HIS A 1 197 ? -0.252 10.641 4.169 1.00 86.19 197 HIS A N 1
ATOM 1582 C CA . HIS A 1 197 ? 0.314 9.754 5.191 1.00 86.19 197 HIS A CA 1
ATOM 1583 C C . HIS A 1 197 ? -0.263 10.013 6.594 1.00 86.19 197 HIS A C 1
ATOM 1585 O O . HIS A 1 197 ? 0.466 10.082 7.579 1.00 86.19 197 HIS A O 1
ATOM 1591 N N . GLY A 1 198 ? -1.576 10.193 6.723 1.00 86.88 198 GLY A N 1
ATOM 1592 C CA . GLY A 1 198 ? -2.245 10.245 8.029 1.00 86.88 198 GLY A CA 1
ATOM 1593 C C . GLY A 1 198 ? -2.320 8.870 8.719 1.00 86.88 198 GLY A C 1
ATOM 1594 O O . GLY A 1 198 ? -1.840 7.871 8.180 1.00 86.88 198 GLY A O 1
ATOM 1595 N N . PRO A 1 199 ? -2.946 8.760 9.909 1.00 89.81 199 PRO A N 1
ATOM 1596 C CA . PRO A 1 199 ? -3.155 7.495 10.608 1.00 89.81 199 PRO A CA 1
ATOM 1597 C C . PRO A 1 199 ? -3.707 6.378 9.719 1.00 89.81 199 PRO A C 1
ATOM 1599 O O . PRO A 1 199 ? -3.221 5.255 9.797 1.00 89.81 199 PRO A O 1
ATOM 1602 N N . THR A 1 200 ? -4.667 6.672 8.837 1.00 91.25 200 THR A N 1
ATOM 1603 C CA . THR A 1 200 ? -5.297 5.658 7.969 1.00 91.25 200 THR A CA 1
ATOM 1604 C C . THR A 1 200 ? -4.286 4.929 7.082 1.00 91.25 200 THR A C 1
ATOM 1606 O O . THR A 1 200 ? -4.308 3.699 7.002 1.00 91.25 200 THR A O 1
ATOM 1609 N N . PHE A 1 201 ? -3.322 5.660 6.519 1.00 92.44 201 PHE A N 1
ATOM 1610 C CA . PHE A 1 201 ? -2.218 5.093 5.752 1.00 92.44 201 PHE A CA 1
ATOM 1611 C C . PHE A 1 201 ? -1.381 4.113 6.592 1.00 92.44 201 PHE A C 1
ATOM 1613 O O . PHE A 1 201 ? -1.117 2.987 6.167 1.00 92.44 201 PHE A O 1
ATOM 1620 N N . PHE A 1 202 ? -0.996 4.503 7.811 1.00 93.00 202 PHE A N 1
ATOM 1621 C CA . PHE A 1 202 ? -0.179 3.673 8.708 1.00 93.00 202 PHE A CA 1
ATOM 1622 C C . PHE A 1 202 ? -0.904 2.426 9.203 1.00 93.00 202 PHE A C 1
ATOM 1624 O O . PHE A 1 202 ? -0.306 1.351 9.307 1.00 93.00 202 PHE A O 1
ATOM 1631 N N . LEU A 1 203 ? -2.199 2.551 9.488 1.00 94.75 203 LEU A N 1
ATOM 1632 C CA . LEU A 1 203 ? -3.020 1.419 9.889 1.00 94.75 203 LEU A CA 1
ATOM 1633 C C . LEU A 1 203 ? -3.028 0.368 8.769 1.00 94.75 203 LEU A C 1
ATOM 1635 O O . LEU A 1 203 ? -2.681 -0.780 9.025 1.00 94.75 203 LEU A O 1
ATOM 1639 N N . ILE A 1 204 ? -3.317 0.754 7.523 1.00 95.75 204 ILE A N 1
ATOM 1640 C CA . ILE A 1 204 ? -3.353 -0.186 6.390 1.00 95.75 204 ILE A CA 1
ATOM 1641 C C . ILE A 1 204 ? -1.962 -0.764 6.091 1.00 95.75 204 ILE A C 1
ATOM 1643 O O . ILE A 1 204 ? -1.797 -1.984 6.055 1.00 95.75 204 ILE A O 1
ATOM 1647 N N . THR A 1 205 ? -0.950 0.088 5.899 1.00 95.25 205 THR A N 1
ATOM 1648 C CA . THR A 1 205 ? 0.396 -0.348 5.479 1.00 95.25 205 THR A CA 1
ATOM 1649 C C . THR A 1 205 ? 1.050 -1.312 6.461 1.00 95.25 205 THR A C 1
ATOM 1651 O O . THR A 1 205 ? 1.693 -2.270 6.035 1.00 95.25 205 THR A O 1
ATOM 1654 N N . THR A 1 206 ? 0.863 -1.116 7.769 1.00 95.56 206 THR A N 1
ATOM 1655 C CA . THR A 1 206 ? 1.444 -2.018 8.776 1.00 95.56 206 THR A CA 1
ATOM 1656 C C . THR A 1 206 ? 0.795 -3.399 8.767 1.00 95.56 206 THR A C 1
ATOM 1658 O O . THR A 1 206 ? 1.503 -4.389 8.934 1.00 95.56 206 THR A O 1
ATOM 1661 N N . HIS A 1 207 ? -0.518 -3.498 8.524 1.00 95.44 207 HIS A N 1
ATOM 1662 C CA . HIS A 1 207 ? -1.197 -4.792 8.368 1.00 95.44 207 HIS A CA 1
ATOM 1663 C C . HIS A 1 207 ? -0.825 -5.476 7.051 1.00 95.44 207 HIS A C 1
ATOM 1665 O O . HIS A 1 207 ? -0.584 -6.680 7.060 1.00 95.44 207 HIS A O 1
ATOM 1671 N N . ILE A 1 208 ? -0.685 -4.725 5.950 1.00 95.19 208 ILE A N 1
ATOM 1672 C CA . ILE A 1 208 ? -0.140 -5.263 4.691 1.00 95.19 208 ILE A CA 1
ATOM 1673 C C . ILE A 1 208 ? 1.241 -5.859 4.944 1.00 95.19 208 ILE A C 1
ATOM 1675 O O . ILE A 1 208 ? 1.455 -7.023 4.643 1.00 95.19 208 ILE A O 1
ATOM 1679 N N . ALA A 1 209 ? 2.165 -5.099 5.529 1.00 92.94 209 ALA A N 1
ATOM 1680 C CA . ALA A 1 209 ? 3.539 -5.547 5.714 1.00 92.94 209 ALA A CA 1
ATOM 1681 C C . ALA A 1 209 ? 3.687 -6.668 6.759 1.00 92.94 209 ALA A C 1
ATOM 1683 O O . ALA A 1 209 ? 4.591 -7.491 6.639 1.00 92.94 209 ALA A O 1
ATOM 1684 N N . ALA A 1 210 ? 2.805 -6.743 7.762 1.00 91.06 210 ALA A N 1
ATOM 1685 C CA . ALA A 1 210 ? 2.797 -7.846 8.725 1.00 91.06 210 ALA A CA 1
ATOM 1686 C C . ALA A 1 210 ? 2.418 -9.187 8.078 1.00 91.06 210 ALA A C 1
ATOM 1688 O O . ALA A 1 210 ? 2.962 -10.215 8.470 1.00 91.06 210 ALA A O 1
ATOM 1689 N N . LEU A 1 211 ? 1.570 -9.170 7.043 1.00 90.06 211 LEU A N 1
ATOM 1690 C CA . LEU A 1 211 ? 1.167 -10.366 6.301 1.00 90.06 211 LEU A CA 1
ATOM 1691 C C . LEU A 1 211 ? 2.355 -11.092 5.638 1.00 90.06 211 LEU A C 1
ATOM 1693 O O . LEU A 1 211 ? 2.323 -12.307 5.459 1.00 90.06 211 LEU A O 1
ATOM 1697 N N . PHE A 1 212 ? 3.428 -10.366 5.312 1.00 86.94 212 PHE A N 1
ATOM 1698 C CA . PHE A 1 212 ? 4.652 -10.918 4.717 1.00 86.94 212 PHE A CA 1
ATOM 1699 C C . PHE A 1 212 ? 5.493 -11.729 5.714 1.00 86.94 212 PHE A C 1
ATOM 1701 O O . PHE A 1 212 ? 6.360 -12.488 5.294 1.00 86.94 212 PHE A O 1
ATOM 1708 N N . GLU A 1 213 ? 5.243 -11.585 7.019 1.00 80.31 213 GLU A N 1
ATOM 1709 C CA . GLU A 1 213 ? 5.900 -12.349 8.088 1.00 80.31 213 GLU A CA 1
ATOM 1710 C C . GLU A 1 213 ? 5.038 -13.524 8.582 1.00 80.31 213 GLU A C 1
ATOM 1712 O O . GLU A 1 213 ? 5.447 -14.248 9.488 1.00 80.31 213 GLU A O 1
ATOM 1717 N N . GLU A 1 214 ? 3.833 -13.716 8.036 1.00 80.69 214 GLU A N 1
ATOM 1718 C CA . GLU A 1 214 ? 2.926 -14.755 8.516 1.00 80.69 214 GLU A CA 1
ATOM 1719 C C . GLU A 1 214 ? 3.335 -16.145 8.013 1.00 80.69 214 GLU A C 1
ATOM 1721 O O . GLU A 1 214 ? 3.217 -16.466 6.828 1.00 80.69 214 GLU A O 1
ATOM 1726 N N . ASP A 1 215 ? 3.711 -17.022 8.949 1.00 70.69 215 ASP A N 1
ATOM 1727 C CA . ASP A 1 215 ? 4.076 -18.422 8.681 1.00 70.69 215 ASP A CA 1
ATOM 1728 C C . ASP A 1 215 ? 3.011 -19.182 7.866 1.00 70.69 215 ASP A C 1
ATOM 1730 O O . ASP A 1 215 ? 3.327 -20.085 7.089 1.00 70.69 215 ASP A O 1
ATOM 1734 N N . ALA A 1 216 ? 1.734 -18.816 8.022 1.00 74.88 216 ALA A N 1
ATOM 1735 C CA . ALA A 1 216 ? 0.614 -19.441 7.317 1.00 74.88 216 ALA A CA 1
ATOM 1736 C C . ALA A 1 216 ? 0.615 -19.176 5.801 1.00 74.88 216 ALA A C 1
ATOM 1738 O O . ALA A 1 216 ? -0.035 -19.907 5.051 1.00 74.88 216 ALA A O 1
ATOM 1739 N N . ILE A 1 217 ? 1.315 -18.133 5.355 1.00 73.81 217 ILE A N 1
ATOM 1740 C CA . ILE A 1 217 ? 1.233 -17.586 4.002 1.00 73.81 217 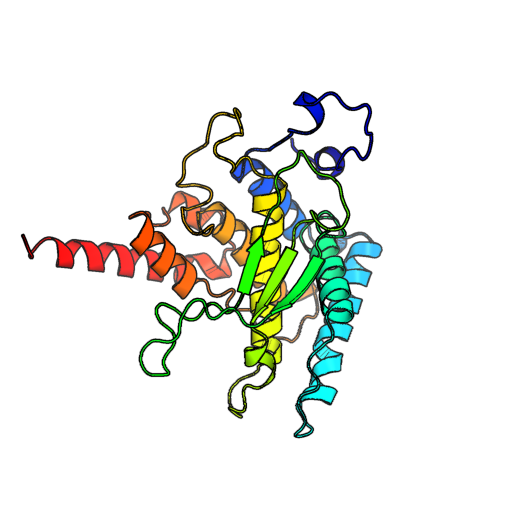ILE A CA 1
ATOM 1741 C C . ILE A 1 217 ? 2.443 -18.002 3.139 1.00 73.81 217 ILE A C 1
ATOM 1743 O O . ILE A 1 217 ? 2.447 -17.692 1.952 1.00 73.81 217 ILE A O 1
ATOM 1747 N N . ASP A 1 218 ? 3.404 -18.793 3.657 1.00 74.12 218 ASP A N 1
ATOM 1748 C CA . ASP A 1 218 ? 4.659 -19.251 2.994 1.00 74.12 218 ASP A CA 1
ATOM 1749 C C . ASP A 1 218 ? 5.241 -18.186 2.053 1.00 74.12 218 ASP A C 1
ATOM 1751 O O . ASP A 1 218 ? 5.380 -18.378 0.839 1.00 74.12 218 ASP A O 1
ATOM 1755 N N . TRP A 1 219 ? 5.473 -16.998 2.606 1.00 79.25 219 TRP A N 1
ATOM 1756 C CA . TRP A 1 219 ? 6.070 -15.872 1.906 1.00 79.25 219 TRP A CA 1
ATOM 1757 C C . TRP A 1 219 ? 7.492 -15.693 2.427 1.00 79.25 219 TRP A C 1
ATOM 1759 O O . TRP A 1 219 ? 7.706 -15.272 3.554 1.00 79.25 219 TRP A O 1
ATOM 1769 N N . ARG A 1 220 ? 8.488 -16.078 1.624 1.00 69.62 220 ARG A N 1
ATOM 1770 C CA . ARG A 1 220 ? 9.897 -16.133 2.062 1.00 69.62 220 ARG A CA 1
ATOM 1771 C C . ARG A 1 220 ? 10.671 -14.833 1.849 1.00 69.62 220 ARG A C 1
ATOM 1773 O O . ARG A 1 220 ? 11.883 -14.812 2.048 1.00 69.62 220 ARG A O 1
ATOM 1780 N N . PHE A 1 221 ? 9.996 -13.775 1.412 1.00 71.12 221 PHE A N 1
ATOM 1781 C CA . PHE A 1 221 ? 10.629 -12.484 1.172 1.00 71.12 221 PHE A CA 1
ATOM 1782 C C . PHE A 1 221 ? 10.618 -11.610 2.414 1.00 71.12 221 PHE A C 1
ATOM 1784 O O . PHE A 1 221 ? 9.758 -11.739 3.283 1.00 71.12 221 PHE A O 1
ATOM 1791 N N . LEU A 1 222 ? 11.587 -10.699 2.464 1.00 73.31 222 LEU A N 1
ATOM 1792 C CA . LEU A 1 222 ? 11.683 -9.724 3.533 1.00 73.31 222 LEU A CA 1
ATOM 1793 C C . LEU A 1 222 ? 10.437 -8.841 3.565 1.00 73.31 222 LEU A C 1
ATOM 1795 O O . LEU A 1 222 ? 9.881 -8.455 2.536 1.00 73.31 222 LEU A O 1
ATOM 1799 N N . LYS A 1 223 ? 10.049 -8.499 4.786 1.00 80.50 223 LYS A N 1
ATOM 1800 C CA . LYS A 1 223 ? 9.012 -7.526 5.082 1.00 80.50 223 LYS A CA 1
ATOM 1801 C C . LYS A 1 223 ? 9.267 -6.203 4.348 1.00 80.50 223 LYS A C 1
ATOM 1803 O O . LYS A 1 223 ? 10.332 -5.613 4.558 1.00 80.50 223 LYS A O 1
ATOM 1808 N N . PRO A 1 224 ? 8.310 -5.718 3.535 1.00 81.94 224 PRO A N 1
ATOM 1809 C CA . PRO A 1 224 ? 8.452 -4.430 2.875 1.00 81.94 224 PRO A CA 1
ATOM 1810 C C . PRO A 1 224 ? 8.495 -3.322 3.942 1.00 81.94 224 PRO A C 1
ATOM 1812 O O . PRO A 1 224 ? 7.648 -3.307 4.844 1.00 81.94 224 PRO A O 1
ATOM 1815 N N . PRO A 1 225 ? 9.485 -2.412 3.903 1.00 79.75 225 PRO A N 1
ATOM 1816 C CA . PRO A 1 225 ? 9.585 -1.323 4.869 1.00 79.75 225 PRO A CA 1
ATOM 1817 C C . PRO A 1 225 ? 8.451 -0.298 4.730 1.00 79.75 225 PRO A C 1
ATOM 1819 O O . PRO A 1 225 ? 8.270 0.510 5.640 1.00 79.75 225 PRO A O 1
ATOM 1822 N N . MET A 1 226 ? 7.713 -0.304 3.612 1.00 86.06 226 MET A N 1
ATOM 1823 C CA . MET A 1 226 ? 6.592 0.573 3.250 1.00 86.06 226 MET A CA 1
ATOM 1824 C C . MET A 1 226 ? 6.900 2.069 3.396 1.00 86.06 226 MET A C 1
ATOM 1826 O O . MET A 1 226 ? 5.997 2.896 3.526 1.00 86.06 226 MET A O 1
ATOM 1830 N N . SER A 1 227 ? 8.191 2.419 3.400 1.00 83.00 227 SER A N 1
ATOM 1831 C CA . SER A 1 227 ? 8.722 3.759 3.669 1.00 83.00 227 SER A CA 1
ATOM 1832 C C . SER A 1 227 ? 8.182 4.429 4.949 1.00 83.00 227 SER A C 1
ATOM 1834 O O . SER A 1 227 ? 8.113 5.656 5.018 1.00 83.00 227 SER A O 1
ATOM 1836 N N . LEU A 1 228 ? 7.830 3.651 5.987 1.00 85.19 228 LEU A N 1
ATOM 1837 C CA . LEU A 1 228 ? 7.098 4.156 7.163 1.00 85.19 228 LEU A CA 1
ATOM 1838 C C . LEU A 1 228 ? 7.793 5.325 7.882 1.00 85.19 228 LEU A C 1
ATOM 1840 O O . LEU A 1 228 ? 7.136 6.309 8.223 1.00 85.19 228 LEU A O 1
ATOM 1844 N N . ASP A 1 229 ? 9.107 5.234 8.109 1.00 87.81 229 ASP A N 1
ATOM 1845 C CA . ASP A 1 229 ? 9.884 6.276 8.795 1.00 87.81 229 ASP A CA 1
ATOM 1846 C C . ASP A 1 229 ? 9.862 7.588 8.005 1.00 87.81 229 ASP A C 1
ATOM 1848 O O . ASP A 1 229 ? 9.529 8.638 8.556 1.00 87.81 229 ASP A O 1
ATOM 1852 N N . TYR A 1 230 ? 10.140 7.513 6.700 1.00 85.31 230 TYR A N 1
ATOM 1853 C CA . TYR A 1 230 ? 10.136 8.675 5.814 1.00 85.31 230 TYR A CA 1
ATOM 1854 C C . TYR A 1 230 ? 8.742 9.309 5.725 1.00 85.31 230 TYR A C 1
ATOM 1856 O O . TYR A 1 230 ? 8.612 10.524 5.877 1.00 85.31 230 TYR A O 1
ATOM 1864 N N . SER A 1 231 ? 7.690 8.501 5.557 1.00 86.88 231 SER A N 1
ATOM 1865 C CA . SER A 1 231 ? 6.304 8.977 5.501 1.00 86.88 231 SER A CA 1
ATOM 1866 C C . SER A 1 231 ? 5.879 9.689 6.787 1.00 86.88 231 SER A C 1
ATOM 1868 O O . SER A 1 231 ? 5.261 10.752 6.720 1.00 86.88 231 SER A O 1
ATOM 1870 N N . LEU A 1 232 ? 6.249 9.163 7.964 1.00 85.81 232 LEU A N 1
ATOM 1871 C CA . LEU A 1 232 ? 5.942 9.817 9.242 1.00 85.81 232 LEU A CA 1
ATOM 1872 C C . LEU A 1 232 ? 6.684 11.134 9.405 1.00 85.81 232 LEU A C 1
ATOM 1874 O O . LEU A 1 232 ? 6.122 12.096 9.929 1.00 85.81 232 LEU A O 1
ATOM 1878 N N . GLU A 1 233 ? 7.960 11.173 9.032 1.00 86.50 233 GLU A N 1
ATOM 1879 C CA . GLU A 1 233 ? 8.779 12.376 9.142 1.00 86.50 233 GLU A CA 1
ATOM 1880 C C . GLU A 1 233 ? 8.278 13.492 8.227 1.00 86.50 233 GLU A C 1
ATOM 1882 O O . GLU A 1 233 ? 8.193 14.640 8.671 1.00 86.50 233 GLU A O 1
ATOM 1887 N N . GLN A 1 234 ? 7.896 13.158 6.992 1.00 83.31 234 GLN A N 1
ATOM 1888 C CA . GLN A 1 234 ? 7.330 14.119 6.048 1.00 83.31 234 GLN A CA 1
ATOM 1889 C C . GLN A 1 234 ? 5.969 14.639 6.509 1.00 83.31 234 GLN A C 1
ATOM 1891 O O . GLN A 1 234 ? 5.768 15.851 6.556 1.00 83.31 234 GLN A O 1
ATOM 1896 N N . GLU A 1 235 ? 5.056 13.761 6.934 1.00 85.81 235 GLU A N 1
ATOM 1897 C CA . GLU A 1 235 ? 3.742 14.199 7.415 1.00 85.81 235 GLU A CA 1
ATOM 1898 C C . GLU A 1 235 ? 3.864 15.104 8.649 1.00 85.81 235 GLU A C 1
ATOM 1900 O O . GLU A 1 235 ? 3.231 16.158 8.724 1.00 85.81 235 GLU A O 1
ATOM 1905 N N . ASN A 1 236 ? 4.741 14.743 9.589 1.00 86.19 236 ASN A N 1
ATOM 1906 C CA . ASN A 1 236 ? 5.042 15.558 10.762 1.00 86.19 236 ASN A CA 1
ATOM 1907 C C . ASN A 1 236 ? 5.591 16.942 10.382 1.00 86.19 236 ASN A C 1
ATOM 1909 O O . ASN A 1 236 ? 5.181 17.943 10.971 1.00 86.19 236 ASN A O 1
ATOM 1913 N N . ARG A 1 237 ? 6.491 17.016 9.394 1.00 85.31 237 ARG A N 1
ATOM 1914 C CA . ARG A 1 237 ? 7.034 18.285 8.885 1.00 85.31 237 ARG A CA 1
ATOM 1915 C C . ARG A 1 237 ? 5.946 19.160 8.258 1.00 85.31 237 ARG A C 1
ATOM 1917 O O . ARG A 1 237 ? 5.945 20.367 8.476 1.00 85.31 237 ARG A O 1
ATOM 1924 N N . GLU A 1 238 ? 5.031 18.558 7.506 1.00 81.06 238 GLU A N 1
ATOM 1925 C CA . GLU A 1 238 ? 4.022 19.272 6.719 1.00 81.06 238 GLU A CA 1
ATOM 1926 C C . GLU A 1 238 ? 2.799 19.732 7.520 1.00 81.06 238 GLU A C 1
ATOM 1928 O O . GLU A 1 238 ? 2.186 20.747 7.174 1.00 81.06 238 GLU A O 1
ATOM 1933 N N . THR A 1 239 ? 2.424 19.003 8.575 1.00 81.19 239 THR A N 1
ATOM 1934 C CA . THR A 1 239 ? 1.207 19.300 9.355 1.00 81.19 239 THR A CA 1
ATOM 1935 C C . THR A 1 239 ? 1.440 19.534 10.831 1.00 81.19 239 THR A C 1
ATOM 1937 O O . THR A 1 239 ? 0.541 20.012 11.522 1.00 81.19 239 THR A O 1
ATOM 1940 N N . GLY A 1 240 ? 2.605 19.170 11.358 1.00 82.44 240 GLY A N 1
ATOM 1941 C CA . GLY A 1 240 ? 2.778 19.109 12.798 1.00 82.44 240 GLY A CA 1
ATOM 1942 C C . GLY A 1 240 ? 1.903 18.026 13.448 1.00 82.44 240 GLY A C 1
ATOM 1943 O O . GLY A 1 240 ? 1.674 18.076 14.663 1.00 82.44 240 GLY A O 1
ATOM 1944 N N . ASN A 1 241 ? 1.462 17.005 12.711 1.00 83.44 241 ASN A N 1
ATOM 1945 C CA . ASN A 1 241 ? 0.816 15.839 13.303 1.00 83.44 241 ASN A CA 1
ATOM 1946 C C . ASN A 1 241 ? 1.835 14.761 13.673 1.00 83.44 241 ASN A C 1
ATOM 1948 O O . ASN A 1 241 ? 2.769 14.472 12.936 1.00 83.44 241 ASN A O 1
ATOM 1952 N N . VAL A 1 242 ? 1.616 14.140 14.828 1.00 85.75 242 VAL A N 1
ATOM 1953 C CA . VAL A 1 242 ? 2.285 12.901 15.233 1.00 85.75 242 VAL A CA 1
ATOM 1954 C C . VAL A 1 242 ? 1.199 11.841 15.440 1.00 85.75 242 VAL A C 1
ATOM 1956 O O . VAL A 1 242 ? 0.078 12.166 15.875 1.00 85.75 242 VAL A O 1
ATOM 1959 N N . LEU A 1 243 ? 1.511 10.581 15.120 1.00 89.00 243 LEU A N 1
ATOM 1960 C CA . LEU A 1 243 ? 0.659 9.451 15.493 1.00 89.00 243 LEU A CA 1
ATOM 1961 C C . LEU A 1 243 ? 0.465 9.426 17.008 1.00 89.00 243 LEU A C 1
ATOM 1963 O O . LEU A 1 243 ? 1.414 9.601 17.770 1.00 89.00 243 LEU A O 1
ATOM 1967 N N . ARG A 1 244 ? -0.771 9.211 17.453 1.00 91.50 244 ARG A N 1
ATOM 1968 C CA . ARG A 1 244 ? -1.074 9.032 18.875 1.00 91.50 244 ARG A CA 1
ATOM 1969 C C . ARG A 1 244 ? -0.948 7.561 19.249 1.00 91.50 244 ARG A C 1
ATOM 1971 O O . ARG A 1 244 ? -1.037 6.681 18.397 1.00 91.50 244 ARG A O 1
ATOM 1978 N N . ASN A 1 245 ? -0.833 7.286 20.548 1.00 93.88 245 ASN A N 1
ATOM 1979 C CA . ASN A 1 245 ? -0.869 5.910 21.052 1.00 93.88 245 ASN A CA 1
ATOM 1980 C C . ASN A 1 245 ? -2.142 5.165 20.612 1.00 93.88 245 ASN A C 1
ATOM 1982 O O . ASN A 1 245 ? -2.037 4.012 20.216 1.00 93.88 245 ASN A O 1
ATOM 1986 N N . GLU A 1 246 ? -3.299 5.837 20.598 1.00 93.25 246 GLU A N 1
ATOM 1987 C CA . GLU A 1 246 ? -4.571 5.263 20.123 1.00 93.25 246 GLU A CA 1
ATOM 1988 C C . GLU A 1 246 ? -4.538 4.847 18.641 1.00 93.25 246 GLU A C 1
ATOM 1990 O O . GLU A 1 246 ? -5.167 3.858 18.270 1.00 93.25 246 GLU A O 1
ATOM 1995 N N . ASP A 1 247 ? -3.779 5.562 17.800 1.00 92.25 247 ASP A N 1
ATOM 1996 C CA . ASP A 1 247 ? -3.583 5.201 16.392 1.00 92.25 247 ASP A CA 1
ATOM 1997 C C . ASP A 1 247 ? -2.658 3.977 16.302 1.00 92.25 247 ASP A C 1
ATOM 1999 O O . ASP A 1 247 ? -2.964 2.990 15.636 1.00 92.25 247 ASP A O 1
ATOM 2003 N N . ILE A 1 248 ? -1.544 4.009 17.043 1.00 94.81 248 ILE A N 1
ATOM 2004 C CA . ILE A 1 248 ? -0.526 2.949 17.039 1.00 94.81 248 ILE A CA 1
ATOM 2005 C C . ILE A 1 248 ? -1.086 1.622 17.567 1.00 94.81 248 ILE A C 1
ATOM 2007 O O . ILE A 1 248 ? -0.730 0.564 17.058 1.00 94.81 248 ILE A O 1
ATOM 2011 N N . GLU A 1 249 ? -1.968 1.650 18.565 1.00 95.69 249 GLU A N 1
ATOM 2012 C CA . GLU A 1 249 ? -2.607 0.448 19.118 1.00 95.69 249 GLU A CA 1
ATOM 2013 C C . GLU A 1 249 ? -3.453 -0.314 18.088 1.00 95.69 249 GLU A C 1
ATOM 2015 O O . GLU A 1 249 ? -3.631 -1.526 18.229 1.00 95.69 249 GLU A O 1
ATOM 2020 N N . LYS A 1 250 ? -3.928 0.368 17.037 1.00 94.62 250 LYS A N 1
ATOM 2021 C CA . LYS A 1 250 ? -4.688 -0.233 15.932 1.00 94.62 250 LYS A CA 1
ATOM 2022 C C . LYS A 1 250 ? -3.801 -0.766 14.800 1.00 94.62 250 LYS A C 1
ATOM 2024 O O . LYS A 1 250 ? -4.267 -1.583 14.003 1.00 94.62 250 LYS A O 1
ATOM 2029 N N . CYS A 1 251 ? -2.540 -0.339 14.724 1.00 95.19 251 CYS A N 1
ATOM 2030 C CA . CYS A 1 251 ? -1.565 -0.870 13.770 1.00 95.19 251 CYS A CA 1
ATOM 2031 C C . CYS A 1 251 ? -1.199 -2.327 14.088 1.00 95.19 251 CYS A C 1
ATOM 2033 O O . CYS A 1 251 ? -1.391 -2.813 15.211 1.00 95.19 251 CYS A O 1
ATOM 2035 N N . ALA A 1 252 ? -0.618 -3.017 13.105 1.00 94.38 252 ALA A N 1
ATOM 2036 C CA . ALA A 1 252 ? -0.168 -4.393 13.282 1.00 94.38 252 ALA A CA 1
ATOM 2037 C C . ALA A 1 252 ? 0.787 -4.532 14.489 1.00 94.38 252 ALA A C 1
ATOM 2039 O O . ALA A 1 252 ? 1.725 -3.735 14.618 1.00 94.38 252 ALA A O 1
ATOM 2040 N N . PRO A 1 253 ? 0.595 -5.538 15.371 1.00 94.12 253 PRO A N 1
ATOM 2041 C CA . PRO A 1 253 ? 1.368 -5.672 16.609 1.00 94.12 253 PRO A CA 1
ATOM 2042 C C . PRO A 1 253 ? 2.888 -5.643 16.415 1.00 94.12 253 PRO A C 1
ATOM 2044 O O . PRO A 1 253 ? 3.587 -5.010 17.206 1.00 94.12 253 PRO A O 1
ATOM 2047 N N . SER A 1 254 ? 3.395 -6.248 15.333 1.00 92.00 254 SER A N 1
ATOM 2048 C CA . SER A 1 254 ? 4.830 -6.302 15.015 1.00 92.00 254 SER A CA 1
ATOM 2049 C C . SER A 1 254 ? 5.455 -4.940 14.680 1.00 92.00 254 SER A C 1
ATOM 2051 O O . SER A 1 254 ? 6.676 -4.827 14.630 1.00 92.00 254 SER A O 1
ATOM 2053 N N . PHE A 1 255 ? 4.650 -3.890 14.488 1.00 93.25 255 PHE A N 1
ATOM 2054 C CA . PHE A 1 255 ? 5.116 -2.533 14.191 1.00 93.25 255 PHE A CA 1
ATOM 2055 C C . PHE A 1 255 ? 4.959 -1.545 15.344 1.00 93.25 255 PHE A C 1
ATOM 2057 O O . PHE A 1 255 ? 5.552 -0.467 15.309 1.00 93.25 255 PHE A O 1
ATOM 2064 N N . GLN A 1 256 ? 4.172 -1.868 16.370 1.00 95.00 256 GLN A N 1
ATOM 2065 C CA . GLN A 1 256 ? 3.783 -0.873 17.372 1.00 95.00 256 GLN A CA 1
ATOM 2066 C C . GLN A 1 256 ? 4.977 -0.304 18.145 1.00 95.00 256 GLN A C 1
ATOM 2068 O O . GLN A 1 256 ? 5.013 0.888 18.441 1.00 95.00 256 GLN A O 1
ATOM 2073 N N . GLU A 1 257 ? 5.971 -1.131 18.477 1.00 94.56 257 GLU A N 1
ATOM 2074 C CA . GLU A 1 257 ? 7.181 -0.658 19.158 1.00 94.56 257 GLU A CA 1
ATOM 2075 C C . GLU A 1 257 ? 8.006 0.283 18.271 1.00 94.56 257 GLU A C 1
ATOM 2077 O O . GLU A 1 257 ? 8.420 1.352 18.730 1.00 94.56 257 GLU A O 1
ATOM 2082 N N . HIS A 1 258 ? 8.179 -0.076 16.997 1.00 93.06 258 HIS A N 1
ATOM 2083 C CA . HIS A 1 258 ? 8.881 0.743 16.009 1.00 93.06 258 HIS A CA 1
ATOM 2084 C C . HIS A 1 258 ? 8.211 2.113 15.841 1.00 93.06 258 HIS A C 1
ATOM 2086 O O . HIS A 1 258 ? 8.859 3.150 15.998 1.00 93.06 258 HIS A O 1
ATOM 2092 N N . LEU A 1 259 ? 6.885 2.129 15.665 1.00 93.25 259 LEU A N 1
ATOM 2093 C CA . LEU A 1 259 ? 6.093 3.358 15.551 1.00 93.25 259 LEU A CA 1
ATOM 2094 C C . LEU A 1 259 ? 6.161 4.220 16.820 1.00 93.25 259 LEU A C 1
ATOM 2096 O O . LEU A 1 259 ? 6.329 5.435 16.727 1.00 93.25 259 LEU A O 1
ATOM 2100 N N . ARG A 1 260 ? 6.113 3.617 18.019 1.00 94.25 260 ARG A N 1
ATOM 2101 C CA . ARG A 1 260 ? 6.342 4.347 19.285 1.00 94.25 260 ARG A CA 1
ATOM 2102 C C . ARG A 1 260 ? 7.758 4.923 19.356 1.00 94.25 260 ARG A C 1
ATOM 2104 O O . ARG A 1 260 ? 7.969 5.975 19.959 1.00 94.25 260 ARG A O 1
ATOM 2111 N N . GLY A 1 261 ? 8.744 4.242 18.775 1.00 92.12 261 GLY A N 1
ATOM 2112 C CA . GLY A 1 261 ? 10.101 4.752 18.593 1.00 92.12 261 GLY A CA 1
ATOM 2113 C C . GLY A 1 261 ? 10.123 6.036 17.766 1.00 92.12 261 GLY A C 1
ATOM 2114 O O . GLY A 1 261 ? 10.654 7.042 18.237 1.00 92.12 261 GLY A O 1
ATOM 2115 N N . ILE A 1 262 ? 9.501 6.023 16.585 1.00 89.81 262 ILE A N 1
ATOM 2116 C CA . ILE A 1 262 ? 9.412 7.190 15.691 1.00 89.81 262 ILE A CA 1
ATOM 2117 C C . ILE A 1 262 ? 8.660 8.340 16.371 1.00 89.81 262 ILE A C 1
ATOM 2119 O O . ILE A 1 262 ? 9.186 9.449 16.449 1.00 89.81 262 ILE A O 1
ATOM 2123 N N . MET A 1 263 ? 7.487 8.060 16.951 1.00 91.19 263 MET A N 1
ATOM 2124 C CA . MET A 1 263 ? 6.679 9.033 17.697 1.00 91.19 263 MET A CA 1
ATOM 2125 C C . MET A 1 263 ? 7.511 9.758 18.764 1.00 91.19 263 MET A C 1
ATOM 2127 O O . MET A 1 263 ? 7.499 10.986 18.832 1.00 91.19 263 MET A O 1
ATOM 2131 N N . ARG A 1 264 ? 8.279 9.019 19.579 1.00 90.94 264 ARG A N 1
ATOM 2132 C CA . ARG A 1 264 ? 9.149 9.611 20.611 1.00 90.94 264 ARG A CA 1
ATOM 2133 C C . ARG A 1 264 ? 10.213 10.531 20.014 1.00 90.94 264 ARG A C 1
ATOM 2135 O O . ARG A 1 264 ? 10.376 11.640 20.510 1.00 90.94 264 ARG A O 1
ATOM 2142 N N . ARG A 1 265 ? 10.895 10.110 18.938 1.00 89.19 265 ARG A N 1
ATOM 2143 C CA . ARG A 1 265 ? 11.907 10.944 18.259 1.00 89.19 265 ARG A CA 1
ATOM 2144 C C . ARG A 1 265 ? 11.309 12.259 17.755 1.00 89.19 265 ARG A C 1
ATOM 2146 O O . ARG A 1 265 ? 11.916 13.312 17.932 1.00 89.19 265 ARG A O 1
ATOM 2153 N N . GLN A 1 266 ? 10.111 12.205 17.175 1.00 86.56 266 GLN A N 1
ATOM 2154 C CA . GLN A 1 266 ? 9.412 13.380 16.654 1.00 86.56 266 GLN A CA 1
ATOM 2155 C C . GLN A 1 266 ? 8.969 14.350 17.756 1.00 86.56 266 GLN A C 1
ATOM 2157 O O . GLN A 1 266 ? 9.088 15.560 17.578 1.00 86.56 266 GLN A O 1
ATOM 2162 N N . LEU A 1 267 ? 8.501 13.839 18.901 1.00 85.69 267 LEU A N 1
ATOM 2163 C CA . LEU A 1 267 ? 8.146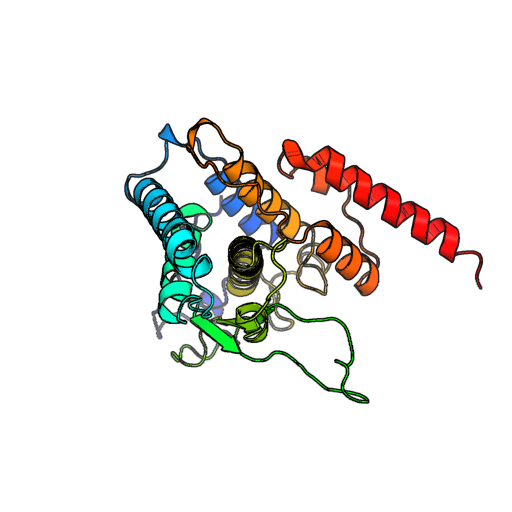 14.671 20.055 1.00 85.69 267 LEU A CA 1
ATOM 2164 C C . LEU A 1 267 ? 9.378 15.374 20.644 1.00 85.69 267 LEU A C 1
ATOM 2166 O O . LEU A 1 267 ? 9.350 16.587 20.834 1.00 85.69 267 LEU A O 1
ATOM 2170 N N . THR A 1 268 ? 10.487 14.653 20.840 1.00 85.62 268 THR A N 1
ATOM 2171 C CA . THR A 1 268 ? 11.732 15.239 21.364 1.00 85.62 268 THR A CA 1
ATOM 2172 C C . THR A 1 268 ? 12.309 16.308 20.434 1.00 85.62 268 THR A C 1
ATOM 2174 O O . THR A 1 268 ? 12.772 17.343 20.909 1.00 85.62 268 THR A O 1
A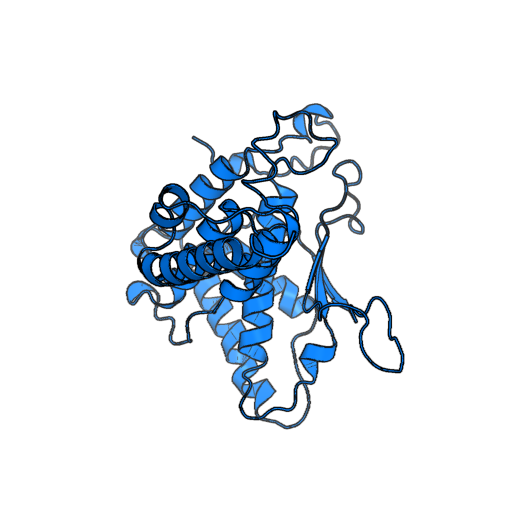TOM 2177 N N . ALA A 1 269 ? 12.258 16.102 19.113 1.00 79.25 269 ALA A N 1
ATOM 2178 C CA . ALA A 1 269 ? 12.738 17.088 18.143 1.00 79.25 269 ALA A CA 1
ATOM 2179 C C . ALA A 1 269 ? 11.990 18.433 18.237 1.00 79.25 269 ALA A C 1
ATOM 2181 O O . ALA A 1 269 ? 12.590 19.478 18.001 1.00 79.25 269 ALA A O 1
ATOM 2182 N N . ARG A 1 270 ? 10.707 18.421 18.626 1.00 71.00 270 ARG A N 1
ATOM 2183 C CA . ARG A 1 270 ? 9.918 19.647 18.833 1.00 71.00 270 ARG A CA 1
ATOM 2184 C C . ARG A 1 270 ? 10.276 20.381 20.112 1.00 71.00 270 ARG A C 1
ATOM 2186 O O . ARG A 1 270 ? 10.391 21.598 20.091 1.00 71.00 270 ARG A O 1
ATOM 2193 N N . GLU A 1 271 ? 10.475 19.650 21.205 1.00 73.25 271 GLU A N 1
ATOM 2194 C CA . GLU A 1 271 ? 10.876 20.240 22.490 1.00 73.25 271 GLU A CA 1
ATOM 2195 C C . GLU A 1 271 ? 12.222 20.975 22.384 1.00 73.25 271 GLU A C 1
ATOM 2197 O O . GLU A 1 271 ? 12.450 21.953 23.085 1.00 73.25 271 GLU A O 1
ATOM 2202 N N . HIS A 1 272 ? 13.097 20.542 21.471 1.00 64.31 272 HIS A N 1
ATOM 2203 C CA . HIS A 1 272 ? 14.386 21.189 21.214 1.00 64.31 272 HIS A CA 1
ATOM 2204 C C . HIS A 1 272 ? 14.320 22.301 20.154 1.00 64.31 272 HIS A C 1
ATOM 2206 O O . HIS A 1 272 ? 15.279 23.058 20.024 1.00 64.31 272 HIS A O 1
ATOM 2212 N N . SER A 1 273 ? 13.226 22.426 19.388 1.00 60.78 273 SER A N 1
ATOM 2213 C CA . SER A 1 273 ? 13.059 23.528 18.426 1.00 60.78 273 SER A CA 1
ATOM 2214 C C . SER A 1 273 ? 12.416 24.770 19.052 1.00 60.78 273 SER A C 1
ATOM 2216 O O . SER A 1 273 ? 12.509 25.851 18.474 1.00 60.78 273 SER A O 1
ATOM 2218 N N . SER A 1 274 ? 11.785 24.643 20.226 1.00 50.22 274 SER A N 1
ATOM 2219 C CA . SER A 1 274 ? 11.151 25.754 20.952 1.00 50.22 274 SER A CA 1
ATOM 2220 C C . SER A 1 274 ? 12.122 26.717 21.653 1.00 50.22 274 SER A C 1
ATOM 2222 O O . SER A 1 274 ? 11.671 27.727 22.175 1.00 50.22 274 SER A O 1
ATOM 2224 N N . ASP A 1 275 ? 13.435 26.465 21.611 1.00 46.31 275 ASP A N 1
ATOM 2225 C CA . ASP A 1 275 ? 14.474 27.364 22.155 1.00 46.31 275 ASP A CA 1
ATOM 2226 C C . ASP A 1 275 ? 15.087 28.299 21.083 1.00 46.31 275 ASP A C 1
ATOM 2228 O O . ASP A 1 275 ? 16.210 28.784 21.227 1.00 46.31 275 ASP A O 1
ATOM 2232 N N . SER A 1 276 ? 14.370 28.549 19.979 1.00 42.03 276 SER A N 1
ATOM 2233 C CA . SER A 1 276 ? 14.836 29.405 18.873 1.00 42.03 276 SER A CA 1
ATOM 2234 C C . SER A 1 276 ? 13.824 30.462 18.409 1.00 42.03 276 SER A C 1
ATOM 2236 O O . SER A 1 276 ? 13.744 30.761 17.218 1.00 42.03 276 SER A O 1
ATOM 2238 N N . GLU A 1 277 ? 13.098 31.059 19.358 1.00 36.84 277 GLU A N 1
ATOM 2239 C CA . GLU A 1 277 ? 12.424 32.359 19.183 1.00 36.84 277 GLU A CA 1
ATOM 2240 C C . GLU A 1 277 ? 13.064 33.448 20.054 1.00 36.84 277 GLU A C 1
ATOM 2242 O O . GLU A 1 277 ? 13.272 33.208 21.266 1.00 36.84 277 GLU A O 1
#

Organism: NCBI:txid357750

Sequence (277 aa):
MLDFNCLERHTDASAKIDDRRRAYSAMELTELCTDFIKAPYDKWDAGRKQALSDLKEWYTAWDDMCEDWGQLVPEGTDMMKAISLISKIFFDGRLDHVQFKWETLVQELVNGKPKGDIIYATTSIPDEDDNSDENRPKIRQDARIRNHTDPLYDHRAAIFDTLLHECVHAYLGTYACGSETCECESKTTRDVGKTGHGPTFFLITTHIAALFEEDAIDWRFLKPPMSLDYSLEQENRETGNVLRNEDIEKCAPSFQEHLRGIMRRQLTAREHSSDSE